Protein AF-A0A9P6Y5C5-F1 (afdb_monomer)

Sequence (267 aa):
MLHLTNQPTMKERVHRLQAKFLFRSINAPEDTLLSQLLAYLRTSASLSQWYKVSKTPLWQRYCASHEIDGLDSRTFNTIYHEYLKYNLNARRNATNSLLLSACRHKLGIDPILWLPMTPSERSRLIRWHLGCLPGGVPIPCIYHPTVKFTRSHAIWCLYMHRRLQMPTTEPDPLSFLLNKLPTQRKKRGPSANIDPSPFAAWTVRWPSICQILFELNYLHHGKIPPEPPPLLGSSLSSGCATINLVFDDTSSFFSSLLRLFPYQKGF

Foldseek 3Di:
DCLQFLADDPLLVVLVVLLVVLLCLLPPDCPDPSNVCVVVQCDPVNVHPNVVSCPDPLNVQVVVVDDSVDDDPVSSVVSSLVVSLVVLVVVCVVPVDPQNVLHASHHGHQPLVVAFADPVLSVLVVCVSRLHQPPNDFQQFPVGNPDTDHQQCLCVVVVVCVLQVHDPPDSHSLSVVSNVPDPDDPDPDPDDDDDPDPLVSCLRRVLSSLVSSQVRNVSVVPDDDDDPDPCSRCRSVCVVPDPDDDDDDPPCVPVVVVVPDPPDDDD

Organism: Rhizopus oryzae (NCBI:txid64495)

Solvent-accessible surface area (backbone atoms only — not comparable to full-atom values): 16557 Å² total; per-residue (Å²): 113,74,62,49,33,39,61,81,49,70,69,59,50,48,49,51,52,48,43,52,50,51,54,51,51,72,72,38,60,72,90,36,73,63,39,66,43,41,73,56,34,66,34,80,88,54,75,28,71,60,36,60,52,55,68,35,73,69,42,44,55,47,60,74,74,42,67,85,89,70,82,49,72,68,60,51,52,50,54,51,52,50,52,52,50,52,51,50,50,52,52,45,70,73,59,75,42,69,50,57,68,55,26,69,96,58,79,39,64,43,45,76,79,73,55,67,66,55,72,68,57,46,52,50,50,52,31,54,51,56,70,43,60,72,87,82,59,75,48,54,26,83,94,41,70,92,41,62,50,41,74,67,47,49,42,61,77,66,41,42,37,72,69,67,74,41,70,83,84,50,90,51,58,65,60,56,49,61,68,64,53,67,81,66,77,82,72,93,67,98,72,91,75,88,62,90,46,75,61,59,63,42,56,68,48,42,31,49,50,48,48,52,50,51,51,53,52,34,48,68,67,77,62,79,82,70,82,79,64,92,69,63,50,50,43,63,65,48,61,77,78,61,85,84,80,85,84,80,76,93,77,63,77,64,75,67,62,68,74,77,58,85,81,85,80,86,132

Mean predicted aligned error: 14.45 Å

Secondary structure (DSSP, 8-state):
-HHHH-PPPHHHHHHHHHHHHHHHHHTS-TTSHHHHHHHHHTSGGG--HHHHHHTSHHHHHHHHHS-TTS--HHHHHHHHHHHHHHHHHHHHHHH--HHHHHS-SSSS--GGGTSS--HHHHHHHHHHHTT--TTSS-PBPSS-TTSB--HHHHHHHTTHHHHHT--TTSS-HHHHHHHTS-SS-------------HHHHHHHHHHHHHHHHHHHHHHHTTSPPP-PPTTTTTHHHHTTT--------TTSTTTTTTTS-------

pLDDT: mean 71.47, std 19.08, range [25.17, 93.19]

Radius of gyration: 25.04 Å; Cα contacts (8 Å, |Δi|>4): 195; chains: 1; bounding box: 71×42×64 Å

Structure (mmCIF, N/CA/C/O backbone):
data_AF-A0A9P6Y5C5-F1
#
_entry.id   AF-A0A9P6Y5C5-F1
#
loop_
_atom_site.group_PDB
_atom_site.id
_atom_site.type_symbol
_atom_site.label_atom_id
_atom_site.label_alt_id
_atom_site.label_comp_id
_atom_site.label_asym_id
_atom_site.label_entity_id
_atom_site.label_seq_id
_atom_site.pdbx_PDB_ins_code
_atom_site.Cartn_x
_atom_site.Cartn_y
_atom_site.Cartn_z
_atom_site.occupancy
_atom_site.B_iso_or_equiv
_atom_site.auth_seq_id
_atom_site.auth_comp_id
_atom_site.auth_asym_id
_atom_site.auth_atom_id
_atom_site.pdbx_PDB_model_num
ATOM 1 N N . MET A 1 1 ? 9.883 -5.147 2.479 1.00 53.16 1 MET A N 1
ATOM 2 C CA . MET A 1 1 ? 8.638 -5.906 2.190 1.00 53.16 1 MET A CA 1
ATOM 3 C C . MET A 1 1 ? 7.389 -5.299 2.838 1.00 53.16 1 MET A C 1
ATOM 5 O O . MET A 1 1 ? 6.325 -5.406 2.248 1.00 53.16 1 MET A O 1
ATOM 9 N N . LEU A 1 2 ? 7.491 -4.623 3.993 1.00 53.41 2 LEU A N 1
ATOM 10 C CA . LEU A 1 2 ? 6.346 -3.993 4.680 1.00 53.41 2 LEU A CA 1
ATOM 11 C C . LEU A 1 2 ? 5.521 -3.038 3.789 1.00 53.41 2 LEU A C 1
ATOM 13 O O . LEU A 1 2 ? 4.304 -2.975 3.912 1.00 53.41 2 LEU A O 1
ATOM 17 N N . HIS A 1 3 ? 6.168 -2.347 2.848 1.00 66.75 3 HIS A N 1
ATOM 18 C CA . HIS A 1 3 ? 5.509 -1.418 1.921 1.00 66.75 3 HIS A CA 1
ATOM 19 C C . HIS A 1 3 ? 4.679 -2.107 0.821 1.00 66.75 3 HIS A C 1
ATOM 21 O O . HIS A 1 3 ? 3.747 -1.511 0.296 1.00 66.75 3 HIS A O 1
ATOM 27 N N . LEU A 1 4 ? 4.957 -3.382 0.514 1.00 67.12 4 LEU A N 1
ATOM 28 C CA . LEU A 1 4 ? 4.191 -4.166 -0.466 1.00 67.12 4 LEU A CA 1
ATOM 29 C C . LEU A 1 4 ? 2.879 -4.697 0.110 1.00 67.12 4 LEU A C 1
ATOM 31 O O . LEU A 1 4 ? 1.989 -5.092 -0.633 1.00 67.12 4 LEU A O 1
ATOM 35 N N . THR A 1 5 ? 2.758 -4.778 1.434 1.00 70.50 5 THR A N 1
ATOM 36 C CA . THR A 1 5 ? 1.580 -5.381 2.056 1.00 70.50 5 THR A CA 1
ATOM 37 C C . THR A 1 5 ? 0.543 -4.349 2.477 1.00 70.50 5 THR A C 1
ATOM 39 O O . THR A 1 5 ? -0.598 -4.746 2.706 1.00 70.50 5 THR A O 1
ATOM 42 N N . ASN A 1 6 ? 0.926 -3.062 2.583 1.00 74.94 6 ASN A N 1
ATOM 43 C CA . ASN A 1 6 ? 0.083 -1.914 2.958 1.00 74.94 6 ASN A CA 1
ATOM 44 C C . ASN A 1 6 ? -1.041 -2.294 3.932 1.00 74.94 6 ASN A C 1
ATOM 46 O O . ASN A 1 6 ? -2.217 -1.975 3.730 1.00 74.94 6 ASN A O 1
ATOM 50 N N . GLN A 1 7 ? -0.670 -3.050 4.968 1.00 76.12 7 GLN A N 1
ATOM 51 C CA . GLN A 1 7 ? -1.609 -3.572 5.945 1.00 76.12 7 GLN A CA 1
ATOM 52 C C . GLN A 1 7 ? -1.842 -2.539 7.045 1.00 76.12 7 GLN A C 1
ATOM 54 O O . GLN A 1 7 ? -0.933 -1.772 7.374 1.00 76.12 7 GLN A O 1
ATOM 59 N N . PRO A 1 8 ? -3.025 -2.563 7.682 1.00 82.62 8 PRO A N 1
ATOM 60 C CA . PRO A 1 8 ? -3.238 -1.825 8.913 1.00 82.62 8 PRO A CA 1
ATOM 61 C C . PRO A 1 8 ? -2.178 -2.212 9.947 1.00 82.62 8 PRO A C 1
ATOM 63 O O . PRO A 1 8 ? -1.926 -3.403 10.173 1.00 82.62 8 PRO A O 1
ATOM 66 N N . THR A 1 9 ? -1.589 -1.204 10.577 1.00 85.81 9 THR A N 1
ATOM 67 C CA . THR A 1 9 ? -0.646 -1.340 11.692 1.00 85.81 9 THR A CA 1
ATOM 68 C C . THR A 1 9 ? -1.321 -1.979 12.904 1.00 85.81 9 THR A C 1
ATOM 70 O O . THR A 1 9 ? -2.547 -1.958 13.030 1.00 85.81 9 THR A O 1
ATOM 73 N N . MET A 1 10 ? -0.534 -2.510 13.846 1.00 89.50 10 MET A N 1
ATOM 74 C CA . MET A 1 10 ? -1.089 -3.080 15.081 1.00 89.50 10 MET A CA 1
ATOM 75 C C . MET A 1 10 ? -1.945 -2.073 15.855 1.00 89.50 10 MET A C 1
ATOM 77 O O . MET A 1 10 ? -3.037 -2.423 16.290 1.00 89.50 10 MET A O 1
ATOM 81 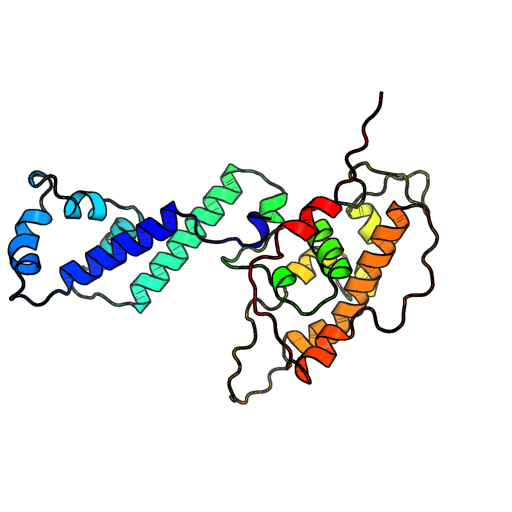N N . LYS A 1 11 ? -1.527 -0.804 15.921 1.00 90.31 11 LYS A N 1
ATOM 82 C CA . LYS A 1 11 ? -2.310 0.277 16.540 1.00 90.31 11 LYS A CA 1
ATOM 83 C C . LYS A 1 11 ? -3.685 0.449 15.880 1.00 90.31 11 LYS A C 1
ATOM 85 O O . LYS A 1 11 ? -4.699 0.527 16.562 1.00 90.31 11 LYS A O 1
ATOM 90 N N . GLU A 1 12 ? -3.744 0.435 14.550 1.00 90.50 12 GLU A N 1
ATOM 91 C CA . GLU A 1 12 ? -5.004 0.553 13.798 1.00 90.50 12 GLU A CA 1
ATOM 92 C C . GLU A 1 12 ? -5.906 -0.681 13.947 1.00 90.50 12 GLU A C 1
ATOM 94 O O . GLU A 1 12 ? -7.134 -0.560 13.942 1.00 90.50 12 GLU A O 1
ATOM 99 N N . ARG A 1 13 ? -5.318 -1.876 14.089 1.00 90.81 13 ARG A N 1
ATOM 100 C CA . ARG A 1 13 ? -6.063 -3.110 14.390 1.00 90.81 13 ARG A CA 1
ATOM 101 C C . ARG A 1 13 ? -6.646 -3.069 15.802 1.00 90.81 13 ARG A C 1
ATOM 103 O O . ARG A 1 13 ? -7.812 -3.415 15.970 1.00 90.81 13 ARG A O 1
ATOM 110 N N . VAL A 1 14 ? -5.877 -2.588 16.781 1.00 93.19 14 VAL A N 1
ATOM 111 C CA . VAL A 1 14 ? -6.338 -2.379 18.162 1.00 93.19 14 VAL A CA 1
ATOM 112 C C . VAL A 1 14 ? -7.499 -1.389 18.196 1.00 93.19 14 VAL A C 1
ATOM 114 O O . VAL A 1 14 ? -8.531 -1.720 18.769 1.00 93.19 14 VAL A O 1
ATOM 117 N N . HIS A 1 15 ? -7.405 -0.252 17.496 1.00 93.00 15 HIS A N 1
ATOM 118 C CA . HIS A 1 15 ? -8.521 0.697 17.398 1.00 93.00 15 HIS A CA 1
ATOM 119 C C . HIS A 1 15 ? -9.793 0.048 16.830 1.00 93.00 15 HIS A C 1
ATOM 121 O O . HIS A 1 15 ? -10.889 0.312 17.315 1.00 93.00 15 HIS A O 1
ATOM 127 N N . ARG A 1 16 ? -9.670 -0.842 15.832 1.00 92.00 16 ARG A N 1
ATOM 128 C CA . ARG A 1 16 ? -10.823 -1.581 15.288 1.00 92.00 16 ARG A CA 1
ATOM 129 C C . ARG A 1 16 ? -11.460 -2.500 16.331 1.00 92.00 16 ARG A C 1
ATOM 131 O O . ARG A 1 16 ? -12.682 -2.583 16.396 1.00 92.00 16 ARG A O 1
ATOM 138 N N . LEU A 1 17 ? -10.650 -3.219 17.108 1.00 92.62 17 LEU A N 1
ATOM 139 C CA . LEU A 1 17 ? -11.140 -4.112 18.165 1.00 92.62 17 LEU A CA 1
ATOM 140 C C . LEU A 1 17 ? -11.813 -3.325 19.290 1.00 92.62 17 LEU A C 1
ATOM 142 O O . LEU A 1 17 ? -12.911 -3.671 19.709 1.00 92.62 17 LEU A O 1
ATOM 146 N N . GLN A 1 18 ? -11.188 -2.229 19.705 1.00 92.44 18 GLN A N 1
ATOM 147 C CA . GLN A 1 18 ? -11.715 -1.271 20.668 1.00 92.44 18 GLN A CA 1
ATOM 148 C C . GLN A 1 18 ? -13.071 -0.703 20.236 1.00 92.44 18 GLN A C 1
ATOM 150 O O . GLN A 1 18 ? -14.033 -0.771 20.993 1.00 92.44 18 GLN A O 1
ATOM 155 N N . ALA A 1 19 ? -13.189 -0.236 18.992 1.00 90.00 19 ALA A N 1
ATOM 156 C CA . ALA A 1 19 ? -14.457 0.251 18.461 1.00 90.00 19 ALA A CA 1
ATOM 157 C C . ALA A 1 19 ? -15.528 -0.851 18.392 1.00 90.00 19 ALA A C 1
ATOM 159 O O . ALA A 1 19 ? -16.676 -0.608 18.740 1.00 90.00 19 ALA A O 1
ATOM 160 N N . LYS A 1 20 ? -15.165 -2.086 18.011 1.00 89.12 20 LYS A N 1
ATOM 161 C CA . LYS A 1 20 ? -16.093 -3.232 18.044 1.00 89.12 20 LYS A CA 1
ATOM 162 C C . LYS A 1 20 ? -16.575 -3.559 19.457 1.00 89.12 20 LYS A C 1
ATOM 164 O O . LYS A 1 20 ? -17.727 -3.945 19.619 1.00 89.12 20 LYS A O 1
ATOM 169 N N . PHE A 1 21 ? -15.699 -3.451 20.452 1.00 90.06 21 PHE A N 1
ATOM 170 C CA . PHE A 1 21 ? -16.066 -3.625 21.854 1.00 90.06 21 PHE A CA 1
ATOM 171 C C . PHE A 1 21 ? -17.085 -2.561 22.282 1.00 90.06 21 PHE A C 1
ATOM 173 O O . PHE A 1 21 ? -18.134 -2.916 22.812 1.00 90.06 21 PHE A O 1
ATOM 180 N N . LEU A 1 22 ? -16.836 -1.287 21.960 1.00 88.50 22 LEU A N 1
ATOM 181 C CA . LEU A 1 22 ? -17.779 -0.196 22.235 1.00 88.50 22 LEU A CA 1
ATOM 182 C C . LEU A 1 22 ? -19.126 -0.422 21.534 1.00 88.50 22 LEU A C 1
ATOM 184 O O . LEU A 1 22 ? -20.169 -0.339 22.175 1.00 88.50 22 LEU A O 1
ATOM 188 N N . PHE A 1 23 ? -19.103 -0.816 20.260 1.00 86.62 23 PHE A N 1
ATOM 189 C CA . PHE A 1 23 ? -20.296 -1.142 19.472 1.00 86.62 23 PHE A CA 1
ATOM 190 C C . PHE A 1 23 ? -21.151 -2.226 20.146 1.00 86.62 23 PHE A C 1
ATOM 192 O O . PHE A 1 23 ? -22.356 -2.074 20.305 1.00 86.62 23 PHE A O 1
ATOM 199 N N . ARG A 1 24 ? -20.512 -3.311 20.601 1.00 86.56 24 ARG A N 1
ATOM 200 C CA . ARG A 1 24 ? -21.189 -4.401 21.320 1.00 86.56 24 ARG A CA 1
ATOM 201 C C . ARG A 1 24 ? -21.721 -3.968 22.677 1.00 86.56 24 ARG A C 1
ATOM 203 O O . ARG A 1 24 ? -22.758 -4.466 23.082 1.00 86.56 24 ARG A O 1
ATOM 210 N N . SER A 1 25 ? -21.010 -3.081 23.371 1.00 86.12 25 SER A N 1
ATOM 211 C CA . SER A 1 25 ? -21.456 -2.592 24.674 1.00 86.12 25 SER A CA 1
ATOM 212 C C . SER A 1 25 ? -22.707 -1.726 24.561 1.00 86.12 25 SER A C 1
ATOM 214 O O . SER A 1 25 ? -23.596 -1.872 25.377 1.00 86.12 25 SER A O 1
ATOM 216 N N . ILE A 1 26 ? -22.801 -0.875 23.535 1.00 85.06 26 ILE A N 1
ATOM 217 C CA . ILE A 1 26 ? -23.938 0.035 23.336 1.00 85.06 26 ILE A CA 1
ATOM 218 C C . ILE A 1 26 ? -25.185 -0.731 22.898 1.00 85.06 26 ILE A C 1
ATOM 220 O O . ILE A 1 26 ? -26.267 -0.440 23.382 1.00 85.06 26 ILE A O 1
ATOM 224 N N . ASN A 1 27 ? -25.012 -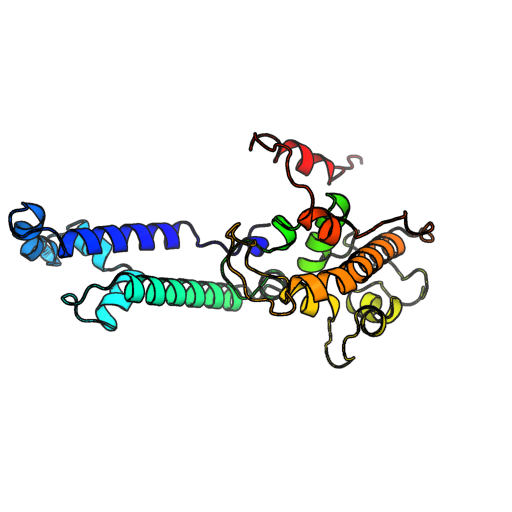1.742 22.045 1.00 83.12 27 ASN A N 1
ATOM 225 C CA . ASN A 1 27 ? -26.109 -2.570 21.542 1.00 83.12 27 ASN A CA 1
ATOM 226 C C . ASN A 1 27 ? -26.380 -3.802 22.426 1.00 83.12 27 ASN A C 1
ATOM 228 O O . ASN A 1 27 ? -26.970 -4.777 21.958 1.00 83.12 27 ASN A O 1
ATOM 232 N N . ALA A 1 28 ? -25.874 -3.817 23.662 1.00 85.00 28 ALA A N 1
ATOM 233 C CA . ALA A 1 28 ? -26.178 -4.884 24.605 1.00 85.00 28 ALA A CA 1
ATOM 234 C C . ALA A 1 28 ? -27.642 -4.754 25.073 1.00 85.00 28 ALA A C 1
ATOM 236 O O . ALA A 1 28 ? -28.107 -3.629 25.253 1.00 85.00 28 ALA A O 1
ATOM 237 N N . PRO A 1 29 ? -28.367 -5.869 25.275 1.00 85.19 29 PRO A N 1
ATOM 238 C CA . PRO A 1 29 ? -29.737 -5.813 25.774 1.00 85.19 29 PRO A CA 1
ATOM 239 C C . PRO A 1 29 ? -29.785 -5.170 27.162 1.00 85.19 29 PRO A C 1
ATOM 241 O O . PRO A 1 29 ? -28.852 -5.336 27.951 1.00 85.19 29 PRO A O 1
ATOM 244 N N . GLU A 1 30 ? -30.874 -4.454 27.448 1.00 83.94 30 GLU A N 1
ATOM 245 C CA . GLU A 1 30 ? -31.020 -3.605 28.640 1.00 83.94 30 GLU A CA 1
ATOM 246 C C . GLU A 1 30 ? -30.869 -4.369 29.963 1.00 83.94 30 GLU A C 1
ATOM 248 O O . GLU A 1 30 ? -30.340 -3.814 30.928 1.00 83.94 30 GLU A O 1
ATOM 253 N N . ASP A 1 31 ? -31.205 -5.660 29.972 1.00 86.25 31 ASP A N 1
ATOM 254 C CA . ASP A 1 31 ? -31.117 -6.548 31.137 1.00 86.25 31 ASP A CA 1
ATOM 255 C C . ASP A 1 31 ? -29.678 -6.909 31.537 1.00 86.25 31 ASP A C 1
ATOM 257 O O . ASP A 1 31 ? -29.444 -7.543 32.569 1.00 86.25 31 ASP A O 1
ATOM 261 N N . THR A 1 32 ? -28.679 -6.548 30.726 1.00 88.12 32 THR A N 1
ATOM 262 C CA . THR A 1 32 ? -27.288 -6.863 31.053 1.00 88.12 32 THR A CA 1
ATOM 263 C C . THR A 1 32 ? -26.735 -5.919 32.117 1.00 88.12 32 THR A C 1
ATOM 265 O O . THR A 1 32 ? -26.953 -4.711 32.113 1.00 88.12 32 THR A O 1
ATOM 268 N N . LEU A 1 33 ? -25.894 -6.447 33.008 1.00 87.31 33 LEU A N 1
ATOM 269 C CA . LEU A 1 33 ? -25.157 -5.612 33.964 1.00 87.31 33 LEU A CA 1
ATOM 270 C C . LEU A 1 33 ? -24.347 -4.514 33.246 1.00 87.31 33 LEU A C 1
ATOM 272 O O . LEU A 1 33 ? -24.193 -3.406 33.754 1.00 87.31 33 LEU A O 1
ATOM 276 N N . LEU A 1 34 ? -23.853 -4.804 32.038 1.00 84.88 34 LEU A N 1
ATOM 277 C CA . LEU A 1 34 ? -23.127 -3.835 31.229 1.00 84.88 34 LEU A CA 1
ATOM 278 C C . LEU A 1 34 ? -24.018 -2.657 30.816 1.00 84.88 34 LEU A C 1
ATOM 280 O O . LEU A 1 34 ? -23.607 -1.526 31.048 1.00 84.88 34 LEU A O 1
ATOM 284 N N . SER A 1 35 ? -25.209 -2.892 30.251 1.00 85.44 35 SER A N 1
ATOM 285 C CA . SER A 1 35 ? -26.143 -1.826 29.841 1.00 85.44 35 SER A CA 1
ATOM 286 C C . SER A 1 35 ? -26.585 -0.961 31.017 1.00 85.44 35 SER A C 1
ATOM 288 O O . SER A 1 35 ? -26.576 0.263 30.897 1.00 85.44 35 SER A O 1
ATOM 290 N N . GLN A 1 36 ? -26.861 -1.565 32.175 1.00 86.50 36 GLN A N 1
ATOM 291 C CA . GLN A 1 36 ? -27.219 -0.828 33.393 1.00 86.50 36 GLN A CA 1
ATOM 292 C C . GLN A 1 36 ? -26.076 0.073 33.884 1.00 86.50 36 GLN A C 1
ATOM 294 O O . GLN A 1 36 ? -26.295 1.212 34.297 1.00 86.50 36 GLN A O 1
ATOM 299 N N . LEU A 1 37 ? -24.828 -0.401 33.796 1.00 86.56 37 LEU A N 1
ATOM 300 C CA . LEU A 1 37 ? -23.654 0.365 34.220 1.00 86.56 37 LEU A CA 1
ATOM 301 C C . LEU A 1 37 ? -23.123 1.333 33.154 1.00 86.56 37 LEU A C 1
ATOM 303 O O . LEU A 1 37 ? -22.300 2.192 33.480 1.00 86.56 37 LEU A O 1
ATOM 307 N N . LEU A 1 38 ? -23.565 1.251 31.894 1.00 85.31 38 LEU A N 1
ATOM 308 C CA . LEU A 1 38 ? -23.037 2.082 30.803 1.00 85.31 38 LEU A CA 1
ATOM 309 C C . LEU A 1 38 ? -23.155 3.579 31.084 1.00 85.31 38 LEU A C 1
ATOM 311 O O . LEU A 1 38 ? -22.229 4.318 30.750 1.00 85.31 38 LEU A O 1
ATOM 315 N N . ALA A 1 39 ? -24.253 4.026 31.699 1.00 82.31 39 ALA A N 1
ATOM 316 C CA . ALA A 1 39 ? -24.447 5.432 32.054 1.00 82.31 39 ALA A CA 1
ATOM 317 C C . ALA A 1 39 ? -23.321 5.945 32.969 1.00 82.31 39 ALA A C 1
ATOM 319 O O . ALA A 1 39 ? -22.777 7.025 32.747 1.00 82.31 39 ALA A O 1
ATOM 320 N N . TYR A 1 40 ? -22.890 5.124 33.929 1.00 83.38 40 TYR A N 1
ATOM 321 C CA . TYR A 1 40 ? -21.779 5.438 34.827 1.00 83.38 40 TYR A CA 1
ATOM 322 C C . TYR A 1 40 ? -20.421 5.316 34.129 1.00 83.38 40 TYR A C 1
ATOM 324 O O . TYR A 1 40 ? -19.558 6.182 34.283 1.00 83.38 40 TYR A O 1
ATOM 332 N N . LEU A 1 41 ? -20.231 4.273 33.316 1.00 84.69 41 LEU A N 1
ATOM 333 C CA . LEU A 1 41 ? -18.974 4.002 32.610 1.00 84.69 41 LEU A CA 1
ATOM 334 C C . LEU A 1 41 ? -18.652 5.041 31.523 1.00 84.69 41 LEU A C 1
ATOM 336 O O . LEU A 1 41 ? -17.480 5.240 31.199 1.00 84.69 41 LEU A O 1
ATOM 340 N N . ARG A 1 42 ? -19.668 5.710 30.966 1.00 82.75 42 ARG A N 1
ATOM 341 C CA . ARG A 1 42 ? -19.524 6.797 29.980 1.00 82.75 42 ARG A CA 1
ATOM 342 C C . ARG A 1 42 ? -18.945 8.079 30.576 1.00 82.75 42 ARG A C 1
ATOM 344 O O . ARG A 1 42 ? -18.412 8.903 29.833 1.00 82.75 42 ARG A O 1
ATOM 351 N N . THR A 1 43 ? -19.017 8.244 31.891 1.00 81.88 43 THR A N 1
ATOM 352 C CA . THR A 1 43 ? -18.600 9.471 32.570 1.00 81.88 43 THR A CA 1
ATOM 353 C C . THR A 1 43 ? -17.088 9.500 32.771 1.00 81.88 43 THR A C 1
ATOM 355 O O . THR A 1 43 ? -16.477 8.498 33.151 1.00 81.88 43 THR A O 1
ATOM 358 N N . SER A 1 44 ? -16.475 10.670 32.574 1.00 74.94 44 SER A N 1
ATOM 359 C CA . SER A 1 44 ? -15.031 10.884 32.763 1.00 74.94 44 SER A CA 1
ATOM 360 C C . SER A 1 44 ? -14.549 10.553 34.178 1.00 74.94 44 SER A C 1
ATOM 362 O O . SER A 1 44 ? -13.445 10.038 34.345 1.00 74.94 44 SER A O 1
ATOM 364 N N . ALA A 1 45 ? -15.404 10.785 35.177 1.00 75.88 45 ALA A N 1
ATOM 365 C CA . ALA A 1 45 ? -15.150 10.508 36.587 1.00 75.88 45 ALA A CA 1
ATOM 366 C C . ALA A 1 45 ? -14.974 9.013 36.901 1.00 75.88 45 ALA A C 1
ATOM 368 O O . ALA A 1 45 ? -14.333 8.668 37.886 1.00 75.88 45 ALA A O 1
ATOM 369 N N . SER A 1 46 ? -15.498 8.117 36.057 1.00 75.19 46 SER A N 1
ATOM 370 C CA . SER A 1 46 ? -15.423 6.671 36.297 1.00 75.19 46 SER A CA 1
ATOM 371 C C . SER A 1 46 ? -14.016 6.092 36.123 1.00 75.19 46 SER A C 1
ATOM 373 O O . SER A 1 46 ? -13.783 4.948 36.507 1.00 75.19 46 SER A O 1
ATOM 375 N N . LEU A 1 47 ? -13.095 6.832 35.479 1.00 77.25 47 LEU A N 1
ATOM 376 C CA . LEU A 1 47 ? -11.762 6.362 35.063 1.00 77.25 47 LEU A CA 1
ATOM 377 C C . LEU A 1 47 ? -11.782 5.006 34.330 1.00 77.25 47 LEU A C 1
ATOM 379 O O . LEU A 1 47 ? -10.753 4.326 34.212 1.00 77.25 47 LEU A O 1
ATOM 383 N N . SER A 1 48 ? -12.952 4.621 33.815 1.00 84.75 48 SER A N 1
ATOM 384 C CA . SER A 1 48 ? -13.211 3.278 33.336 1.00 84.75 48 SER A CA 1
ATOM 385 C C . SER A 1 48 ? -12.425 2.996 32.064 1.00 84.75 48 SER A C 1
ATOM 387 O O . SER A 1 48 ? -12.107 3.888 31.265 1.00 84.75 48 SER A O 1
ATOM 389 N N . GLN A 1 49 ? -12.139 1.716 31.831 1.00 84.94 49 GLN A N 1
ATOM 390 C CA . GLN A 1 49 ? -11.526 1.305 30.573 1.00 84.94 49 GLN A CA 1
ATOM 391 C C . GLN A 1 49 ? -12.437 1.633 29.382 1.00 84.94 49 GLN A C 1
ATOM 393 O O . GLN A 1 49 ? -11.938 1.968 28.310 1.00 84.94 49 GLN A O 1
ATOM 398 N N . TRP A 1 50 ? -13.758 1.619 29.579 1.00 87.75 50 TRP A N 1
ATOM 399 C CA . TRP A 1 50 ? -14.727 2.024 28.565 1.00 87.75 50 TRP A CA 1
ATOM 400 C C . TRP A 1 50 ? -14.522 3.485 28.148 1.00 87.75 50 TRP A C 1
ATOM 402 O O . TRP A 1 50 ? -14.346 3.768 26.962 1.00 87.75 50 TRP A O 1
ATOM 412 N N . TYR A 1 51 ? -14.440 4.402 29.119 1.00 86.12 51 TYR A N 1
ATOM 413 C CA . TYR A 1 51 ? -14.203 5.823 28.861 1.00 86.12 51 TYR A CA 1
ATOM 414 C C . TYR A 1 51 ? -12.851 6.070 28.181 1.00 86.12 51 TYR A C 1
ATOM 416 O O . TYR A 1 51 ? -12.755 6.851 27.238 1.00 86.12 51 TYR A O 1
ATOM 424 N N . LYS A 1 52 ? -11.794 5.363 28.596 1.00 87.88 52 LYS A N 1
ATOM 425 C CA . LYS A 1 52 ? -10.478 5.457 27.938 1.00 87.88 52 LYS A CA 1
ATOM 426 C C . LYS A 1 52 ? -10.545 5.019 26.474 1.00 87.88 52 LYS A C 1
ATOM 428 O O . LYS A 1 52 ? -9.963 5.662 25.602 1.00 87.88 52 LYS A O 1
ATOM 433 N N . VAL A 1 53 ? -11.270 3.938 26.192 1.00 89.00 53 VAL A N 1
ATOM 434 C CA . VAL A 1 53 ? -11.406 3.377 24.843 1.00 89.00 53 VAL A CA 1
ATOM 435 C C . VAL A 1 53 ? -12.307 4.241 23.946 1.00 89.00 53 VAL A C 1
ATOM 437 O O . VAL A 1 53 ? -12.051 4.343 22.743 1.00 89.00 53 VAL A O 1
ATOM 440 N N . SER A 1 54 ? -13.296 4.944 24.507 1.00 86.62 54 SER A N 1
ATOM 441 C CA . SER A 1 54 ? -14.150 5.878 23.753 1.00 86.62 54 SER A CA 1
ATOM 442 C C . SER A 1 54 ? -13.406 7.128 23.262 1.00 86.62 54 SER A C 1
ATOM 444 O O . SER A 1 54 ? -13.830 7.769 22.302 1.00 86.62 54 SER A O 1
ATOM 446 N N . LYS A 1 55 ? -12.240 7.448 23.837 1.00 88.50 55 LYS A N 1
ATOM 447 C CA . LYS A 1 55 ? -11.359 8.530 23.357 1.00 88.50 55 LYS A CA 1
ATOM 448 C C . LYS A 1 55 ? -10.467 8.138 22.179 1.00 88.50 55 LYS A C 1
ATOM 450 O O . LYS A 1 55 ? -9.646 8.937 21.736 1.00 88.50 55 LYS A O 1
ATOM 455 N N . THR A 1 56 ? -10.599 6.924 21.652 1.00 91.50 56 THR A N 1
ATOM 456 C CA . THR A 1 56 ? -9.822 6.510 20.480 1.00 91.50 56 THR A CA 1
ATOM 457 C C . THR A 1 56 ? -10.215 7.325 19.240 1.00 91.50 56 THR A C 1
ATOM 459 O O . THR A 1 56 ? -11.398 7.598 19.024 1.00 91.50 56 THR A O 1
ATOM 462 N N . PRO A 1 57 ? -9.255 7.684 18.366 1.00 89.50 57 PRO A N 1
ATOM 463 C CA . PRO A 1 57 ? -9.517 8.584 17.239 1.00 89.50 57 PRO A CA 1
ATOM 464 C C . PRO A 1 57 ? -10.500 7.994 16.219 1.00 89.50 57 PRO A C 1
ATOM 466 O O . PRO A 1 57 ? -11.217 8.731 15.551 1.00 89.50 57 PRO A O 1
ATOM 469 N N . LEU A 1 58 ? -10.548 6.662 16.093 1.00 90.25 58 LEU A N 1
ATOM 470 C CA . LEU A 1 58 ? -11.520 5.980 15.238 1.00 90.25 58 LEU A CA 1
ATOM 471 C C . LEU A 1 58 ? -12.947 6.142 15.778 1.00 90.25 58 LEU A C 1
ATOM 473 O O . LEU A 1 58 ? -13.857 6.432 15.009 1.00 90.25 58 LEU A O 1
ATOM 477 N N . TRP A 1 59 ? -13.130 5.959 17.088 1.00 88.69 59 TRP A N 1
ATOM 478 C CA . TRP A 1 59 ? -14.439 6.064 17.726 1.00 88.69 59 TRP A CA 1
ATOM 479 C C . TRP A 1 59 ? -14.946 7.506 17.744 1.00 88.69 59 TRP A C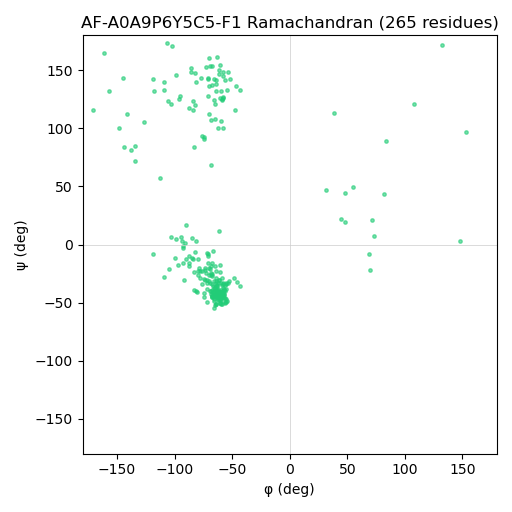 1
ATOM 481 O O . TRP A 1 59 ? -16.097 7.757 17.416 1.00 88.69 59 TRP A O 1
ATOM 491 N N . GLN A 1 60 ? -14.063 8.471 18.008 1.00 88.62 60 GLN A N 1
ATOM 492 C CA . GLN A 1 60 ? -14.408 9.891 17.936 1.00 88.62 60 GLN A CA 1
ATOM 493 C C . GLN A 1 60 ? -14.875 10.315 16.539 1.00 88.62 60 GLN A C 1
ATOM 495 O O . GLN A 1 60 ? -15.852 11.045 16.429 1.00 88.62 60 GLN A O 1
ATOM 500 N N . ARG A 1 61 ? -14.235 9.827 15.465 1.00 86.81 61 ARG A N 1
ATOM 501 C CA . ARG A 1 61 ? -14.697 10.080 14.085 1.00 86.81 61 ARG A CA 1
ATOM 502 C C . ARG A 1 61 ? -16.077 9.489 13.811 1.00 86.81 61 ARG A C 1
ATOM 504 O O . ARG A 1 61 ? -16.862 10.082 13.079 1.00 86.81 61 ARG A O 1
ATOM 511 N N . TYR A 1 62 ? -16.363 8.329 14.393 1.00 83.38 62 TYR A N 1
ATOM 512 C CA . TYR A 1 62 ? -17.677 7.712 14.292 1.00 83.38 62 TYR A CA 1
ATOM 513 C C . TYR A 1 62 ? -18.740 8.561 15.008 1.00 83.38 62 TYR A C 1
ATOM 515 O O . TYR A 1 62 ? -19.677 9.016 14.363 1.00 83.38 62 TYR A O 1
ATOM 523 N N . CYS A 1 63 ? -18.537 8.883 16.289 1.00 80.69 63 CYS A N 1
ATOM 524 C CA . CYS A 1 63 ? -19.459 9.722 17.067 1.00 80.69 63 CYS A CA 1
ATOM 525 C C . CYS A 1 63 ? -19.633 11.142 16.506 1.00 80.69 63 CYS A C 1
ATOM 527 O O . CYS A 1 63 ? -20.687 11.734 16.676 1.00 80.69 63 CYS A O 1
ATOM 529 N N . ALA A 1 64 ? -18.611 11.708 15.860 1.00 79.50 64 ALA A N 1
ATOM 530 C CA . ALA A 1 64 ? -18.701 13.037 15.253 1.00 79.50 64 ALA A CA 1
ATOM 531 C C . ALA A 1 64 ? -19.537 13.061 13.964 1.00 79.50 64 ALA A C 1
ATOM 533 O O . ALA A 1 64 ? -19.948 14.132 13.533 1.00 79.50 64 ALA A O 1
ATOM 534 N N . SER A 1 65 ? -19.738 11.908 13.321 1.00 71.44 65 SER A N 1
ATOM 535 C CA . SER A 1 65 ? -20.451 11.817 12.043 1.00 71.44 65 SER A CA 1
ATOM 536 C C . SER A 1 65 ? -21.863 11.249 12.173 1.00 71.44 65 SER A C 1
ATOM 538 O O . SER A 1 65 ? -22.659 11.463 11.267 1.00 71.44 65 SER A O 1
ATOM 540 N N . HIS A 1 66 ? -22.166 10.514 13.248 1.00 69.81 66 HIS A N 1
ATOM 541 C CA . HIS A 1 66 ? -23.425 9.787 13.409 1.00 69.81 66 HIS A CA 1
ATOM 542 C C . HIS A 1 66 ? -23.895 9.792 14.866 1.00 69.81 66 HIS A C 1
ATOM 544 O O . HIS A 1 66 ? -23.088 9.654 15.790 1.00 69.81 66 HIS A O 1
ATOM 550 N N . GLU A 1 67 ? -25.213 9.877 15.053 1.00 66.50 67 GLU A N 1
ATOM 551 C CA . GLU A 1 67 ? -25.849 9.617 16.343 1.00 66.50 67 GLU A CA 1
ATOM 552 C C . GLU A 1 67 ? -25.652 8.151 16.750 1.00 66.50 67 GLU A C 1
ATOM 554 O O . GLU A 1 67 ? -25.663 7.231 15.926 1.00 66.50 67 GLU A O 1
ATOM 559 N N . ILE A 1 68 ? -25.429 7.939 18.047 1.00 65.31 68 ILE A N 1
ATOM 560 C CA . ILE A 1 68 ? -25.085 6.632 18.623 1.00 65.31 68 ILE A CA 1
ATOM 561 C C . ILE A 1 68 ? -26.263 5.645 18.522 1.00 65.31 68 ILE A C 1
ATOM 563 O O . ILE A 1 68 ? -26.056 4.442 18.599 1.00 65.31 68 ILE A O 1
ATOM 567 N N . ASP A 1 69 ? -27.479 6.115 18.268 1.00 58.94 69 ASP A N 1
ATOM 568 C CA . ASP A 1 69 ? -28.672 5.267 18.327 1.00 58.94 69 ASP A CA 1
ATOM 569 C C . ASP A 1 69 ? -28.970 4.542 16.993 1.00 58.94 69 ASP A C 1
ATOM 571 O O . ASP A 1 69 ? -29.754 3.597 16.953 1.00 58.94 69 ASP A O 1
ATOM 575 N N . GLY A 1 70 ? -28.270 4.898 15.902 1.00 61.56 70 GLY A N 1
ATOM 576 C CA . GLY A 1 70 ? -28.405 4.303 14.560 1.00 61.56 70 GLY A CA 1
ATOM 577 C C . GLY A 1 70 ? -27.172 3.513 14.104 1.00 61.56 70 GLY A C 1
ATOM 578 O O . GLY A 1 70 ? -26.551 3.835 13.088 1.00 61.56 70 GLY A O 1
ATOM 579 N N . LEU A 1 71 ? -26.755 2.506 14.875 1.00 65.56 71 LEU A N 1
ATOM 580 C CA . LEU A 1 71 ? -25.492 1.785 14.664 1.00 65.56 71 LEU A CA 1
ATOM 581 C C . LEU A 1 71 ? -25.537 0.807 13.458 1.00 65.56 71 LEU A C 1
ATOM 583 O O . LEU A 1 71 ? -25.854 -0.372 13.611 1.00 65.56 71 LEU A O 1
ATOM 587 N N . ASP A 1 72 ? -25.137 1.254 12.258 1.00 78.00 72 ASP A N 1
ATOM 588 C CA . ASP A 1 72 ? -24.968 0.382 11.076 1.00 78.00 72 ASP A CA 1
ATOM 589 C C . ASP A 1 72 ? -23.509 -0.096 10.891 1.00 78.00 72 ASP A C 1
ATOM 591 O O . ASP A 1 72 ? -22.545 0.676 10.807 1.00 78.00 72 ASP A O 1
ATOM 595 N N . SER A 1 73 ? -23.337 -1.417 10.757 1.00 79.88 73 SER A N 1
ATOM 596 C CA . SER A 1 73 ? -22.051 -2.060 10.464 1.00 79.88 73 SER A CA 1
ATOM 597 C C . SER A 1 73 ? -21.445 -1.589 9.136 1.00 79.88 73 SER A C 1
ATOM 599 O O . SER A 1 73 ? -20.217 -1.503 9.004 1.00 79.88 73 SER A O 1
ATOM 601 N N . ARG A 1 74 ? -22.276 -1.275 8.133 1.00 83.56 74 ARG A N 1
ATOM 602 C CA . ARG A 1 74 ? -21.807 -0.789 6.826 1.00 83.56 74 ARG A CA 1
ATOM 603 C C . ARG A 1 74 ? -21.180 0.598 6.951 1.00 83.56 74 ARG A C 1
ATOM 605 O O . ARG A 1 74 ? -20.072 0.816 6.449 1.00 83.56 74 ARG A O 1
ATOM 612 N N . THR A 1 75 ? -21.833 1.489 7.685 1.00 84.12 75 THR A N 1
ATOM 613 C CA . THR A 1 75 ? -21.342 2.837 7.991 1.00 84.12 75 THR A CA 1
ATOM 614 C C . THR A 1 75 ? -20.029 2.787 8.764 1.00 84.12 75 THR A C 1
ATOM 616 O O . THR A 1 75 ? -19.041 3.396 8.346 1.00 84.12 75 THR A O 1
ATOM 619 N N . PHE A 1 76 ? -19.947 1.958 9.813 1.00 85.38 76 PHE A N 1
ATOM 620 C CA . PHE A 1 76 ? -18.702 1.776 10.565 1.00 85.38 76 PHE A CA 1
ATOM 621 C C . PHE A 1 76 ? -17.544 1.294 9.680 1.00 85.38 76 PHE A C 1
ATOM 623 O O . PHE A 1 76 ? -16.429 1.810 9.773 1.00 85.38 76 PHE A O 1
ATOM 630 N N . ASN A 1 77 ? -17.782 0.311 8.804 1.00 87.56 77 ASN A N 1
ATOM 631 C CA . ASN A 1 77 ? -16.737 -0.178 7.903 1.00 87.56 77 ASN A CA 1
ATOM 632 C C . ASN A 1 77 ? -16.278 0.910 6.919 1.00 87.56 77 ASN A C 1
ATOM 634 O O . ASN A 1 77 ? -15.084 0.983 6.625 1.00 87.56 77 ASN A O 1
ATOM 638 N N . THR A 1 78 ? -17.184 1.773 6.457 1.00 88.25 78 THR A N 1
ATOM 639 C CA . THR A 1 78 ? -16.856 2.905 5.574 1.00 88.25 78 THR A CA 1
ATOM 640 C C . THR A 1 78 ? -15.938 3.901 6.284 1.00 88.25 78 THR A C 1
ATOM 642 O O . THR A 1 78 ? -14.829 4.155 5.808 1.00 88.25 78 THR A O 1
ATOM 645 N N . ILE A 1 79 ? -16.315 4.335 7.490 1.00 88.56 79 ILE A N 1
ATOM 646 C CA . ILE A 1 79 ? -15.515 5.241 8.333 1.00 88.56 79 ILE A CA 1
ATOM 647 C C . ILE A 1 79 ? -14.161 4.615 8.687 1.00 88.56 79 ILE A C 1
ATOM 649 O O . ILE A 1 79 ? -13.121 5.273 8.640 1.00 88.56 79 ILE A O 1
ATOM 653 N N . TYR A 1 80 ? -14.133 3.317 8.999 1.00 89.75 80 TYR A N 1
ATOM 654 C CA . TYR A 1 80 ? -12.888 2.601 9.263 1.00 89.75 80 TYR A CA 1
ATOM 655 C C . TYR A 1 80 ? -11.965 2.586 8.039 1.00 89.75 80 TYR A C 1
ATOM 657 O O . TYR A 1 80 ? -10.758 2.807 8.166 1.00 89.75 80 TYR A O 1
ATOM 665 N N . HIS A 1 81 ? -12.507 2.361 6.841 1.00 87.94 81 HIS A N 1
ATOM 666 C CA . HIS A 1 81 ? -11.726 2.411 5.608 1.00 87.94 81 HIS A CA 1
ATOM 667 C C . HIS A 1 81 ? -11.180 3.812 5.316 1.00 87.94 81 HIS A C 1
ATOM 669 O O . HIS A 1 81 ? -10.027 3.930 4.897 1.00 87.94 81 HIS A O 1
ATOM 675 N N . GLU A 1 82 ? -11.954 4.864 5.567 1.00 90.06 82 GLU A N 1
ATOM 676 C CA . GLU A 1 82 ? -11.495 6.252 5.452 1.00 90.06 82 GLU A CA 1
ATOM 677 C C . GLU A 1 82 ? -10.413 6.589 6.476 1.00 90.06 82 GLU A C 1
ATOM 679 O O . GLU A 1 82 ? -9.383 7.162 6.121 1.00 90.06 82 GLU A O 1
ATOM 684 N N . TYR A 1 83 ? -10.583 6.156 7.726 1.00 90.94 83 TYR A N 1
ATOM 685 C CA . TYR A 1 83 ? -9.578 6.283 8.777 1.00 90.94 83 TYR A CA 1
ATOM 686 C C . TYR A 1 83 ? -8.243 5.640 8.377 1.00 90.94 83 TYR A C 1
ATOM 688 O O . TYR A 1 83 ? -7.186 6.263 8.498 1.00 90.94 83 TYR A O 1
ATOM 696 N N . LEU A 1 84 ? -8.280 4.421 7.830 1.00 88.25 84 LEU A N 1
ATOM 697 C CA . LEU A 1 84 ? -7.077 3.742 7.351 1.00 88.25 84 LEU A CA 1
ATOM 698 C C . LEU A 1 84 ? -6.434 4.451 6.149 1.00 88.25 84 LEU A C 1
ATOM 700 O O . LEU A 1 84 ? -5.207 4.545 6.085 1.00 88.25 84 LEU A O 1
ATOM 704 N N . LYS A 1 85 ? -7.238 4.952 5.199 1.00 87.44 85 LYS A N 1
ATOM 705 C CA . LYS A 1 85 ? -6.737 5.729 4.050 1.00 87.44 85 LYS A CA 1
ATOM 706 C C . LYS A 1 85 ? -6.056 7.017 4.512 1.00 87.44 85 LYS A C 1
ATOM 708 O O . LYS A 1 85 ? -4.942 7.297 4.077 1.00 87.44 85 LYS A O 1
ATOM 713 N N . TYR A 1 86 ? -6.689 7.753 5.423 1.00 88.94 86 TYR A N 1
ATOM 714 C CA . TYR A 1 86 ? -6.143 8.975 6.007 1.00 88.94 86 TYR A CA 1
ATOM 715 C C . TYR A 1 86 ? -4.778 8.722 6.657 1.00 88.94 86 TYR A C 1
ATOM 717 O O . TYR A 1 86 ? -3.804 9.397 6.334 1.00 88.94 86 TYR A O 1
ATOM 725 N N . ASN A 1 87 ? -4.671 7.694 7.504 1.00 87.94 87 ASN A N 1
ATOM 726 C CA . ASN A 1 87 ? -3.408 7.361 8.161 1.00 87.94 87 ASN A CA 1
ATOM 727 C C . ASN A 1 87 ? -2.327 6.896 7.178 1.00 87.94 87 ASN A C 1
ATOM 729 O O . ASN A 1 87 ? -1.154 7.216 7.365 1.00 87.94 87 ASN A O 1
ATOM 733 N N . LEU A 1 88 ? -2.686 6.133 6.137 1.00 82.81 88 LEU A N 1
ATOM 734 C CA . LEU A 1 88 ? -1.727 5.775 5.091 1.00 82.81 88 LEU A CA 1
ATOM 735 C C . LEU A 1 88 ? -1.192 7.008 4.367 1.00 82.81 88 LEU A C 1
ATOM 737 O O . LEU A 1 88 ? 0.014 7.095 4.153 1.00 82.81 88 LEU A O 1
ATOM 741 N N . ASN A 1 89 ? -2.062 7.950 4.011 1.00 83.12 89 ASN A N 1
ATOM 742 C CA . ASN A 1 89 ? -1.653 9.177 3.335 1.00 83.12 89 ASN A CA 1
ATOM 743 C C . ASN A 1 89 ? -0.790 10.054 4.250 1.00 83.12 89 ASN A C 1
ATOM 745 O O . ASN A 1 89 ? 0.252 10.533 3.818 1.00 83.12 89 ASN A O 1
ATOM 749 N N . ALA A 1 90 ? -1.138 10.168 5.533 1.00 85.06 90 ALA A N 1
ATOM 750 C CA . ALA A 1 90 ? -0.307 10.857 6.518 1.00 85.06 90 ALA A CA 1
ATOM 751 C C . ALA A 1 90 ? 1.095 10.230 6.625 1.00 85.06 90 ALA A C 1
ATOM 753 O O . ALA A 1 90 ? 2.093 10.945 6.602 1.00 85.06 90 ALA A O 1
ATOM 754 N N . ARG A 1 91 ? 1.192 8.891 6.659 1.00 80.94 91 ARG A N 1
ATOM 755 C CA . ARG A 1 91 ? 2.485 8.182 6.647 1.00 80.94 91 ARG A CA 1
ATOM 756 C C . ARG A 1 91 ? 3.279 8.442 5.369 1.00 80.94 91 ARG A C 1
ATOM 758 O O . ARG A 1 91 ? 4.491 8.623 5.442 1.00 80.94 91 ARG A O 1
ATOM 765 N N . ARG A 1 92 ? 2.623 8.471 4.207 1.00 76.31 92 ARG A N 1
ATOM 766 C CA . ARG A 1 92 ? 3.279 8.809 2.934 1.00 76.31 92 ARG A CA 1
ATOM 767 C C . ARG A 1 92 ? 3.885 10.204 2.975 1.00 76.31 92 ARG A C 1
ATOM 769 O O . ARG A 1 92 ? 5.072 10.345 2.703 1.00 76.31 92 ARG A O 1
ATOM 776 N N . ASN A 1 93 ? 3.086 11.185 3.381 1.00 77.38 93 ASN A N 1
ATOM 777 C CA . ASN A 1 93 ? 3.491 12.586 3.425 1.00 77.38 93 ASN A CA 1
ATOM 778 C C . ASN A 1 93 ? 4.609 12.825 4.447 1.00 77.38 93 ASN A C 1
ATOM 780 O O . ASN A 1 93 ? 5.513 13.605 4.189 1.00 77.38 93 ASN A O 1
ATOM 784 N N . ALA A 1 94 ? 4.586 12.124 5.584 1.00 78.31 94 ALA A N 1
ATOM 785 C CA . ALA A 1 94 ? 5.613 12.264 6.614 1.00 78.31 94 ALA A CA 1
ATOM 786 C C . ALA A 1 94 ? 6.967 11.654 6.217 1.00 78.31 94 ALA A C 1
ATOM 788 O O . ALA A 1 94 ? 8.005 12.117 6.676 1.00 78.31 94 ALA A O 1
ATOM 789 N N . THR A 1 95 ? 6.973 10.595 5.399 1.00 66.81 95 THR A N 1
ATOM 790 C CA . THR A 1 95 ? 8.204 9.825 5.144 1.00 66.81 95 THR A CA 1
ATOM 791 C C . THR A 1 95 ? 8.967 10.319 3.908 1.00 66.81 95 THR A C 1
ATOM 793 O O . THR A 1 95 ? 10.120 9.934 3.744 1.00 66.81 95 THR A O 1
ATOM 796 N N . ASN A 1 96 ? 8.358 11.117 3.012 1.00 60.44 96 ASN A N 1
ATOM 797 C CA . ASN A 1 96 ? 8.926 11.502 1.700 1.00 60.44 96 ASN A CA 1
ATOM 798 C C . ASN A 1 96 ? 9.565 10.323 0.929 1.00 60.44 96 ASN A C 1
ATOM 800 O O . ASN A 1 96 ? 10.441 10.507 0.085 1.00 60.44 96 ASN A O 1
ATOM 804 N N . SER A 1 97 ? 9.174 9.081 1.237 1.00 61.28 97 SER A N 1
ATOM 805 C CA . SER A 1 97 ? 9.911 7.919 0.766 1.00 61.28 97 SER A CA 1
ATOM 806 C C . SER A 1 97 ? 9.397 7.507 -0.602 1.00 61.28 97 SER A C 1
ATOM 808 O O . SER A 1 97 ? 8.255 7.069 -0.760 1.00 61.28 97 SER A O 1
ATOM 810 N N . LEU A 1 98 ? 10.291 7.585 -1.591 1.00 61.56 98 LEU A N 1
ATOM 811 C CA . LEU A 1 98 ? 10.095 7.053 -2.945 1.00 61.56 98 LEU A CA 1
ATOM 812 C C . LEU A 1 98 ? 9.584 5.598 -2.932 1.00 61.56 98 LEU A C 1
ATOM 814 O O . LEU A 1 98 ? 8.847 5.177 -3.816 1.00 61.56 98 LEU A O 1
ATOM 818 N N . LEU A 1 99 ? 9.919 4.831 -1.889 1.00 63.59 99 LEU A N 1
ATOM 819 C CA . LEU A 1 99 ? 9.462 3.452 -1.705 1.00 63.59 99 LEU A CA 1
ATOM 820 C C . LEU A 1 99 ? 7.951 3.345 -1.437 1.00 63.59 99 LEU A C 1
ATOM 822 O O . LEU A 1 99 ? 7.304 2.427 -1.937 1.00 63.59 99 LEU A O 1
ATOM 826 N N . LEU A 1 100 ? 7.374 4.262 -0.652 1.00 61.84 100 LEU A N 1
ATOM 827 C CA . LEU A 1 100 ? 5.941 4.265 -0.334 1.00 61.84 100 LEU A CA 1
ATOM 828 C C . LEU A 1 100 ? 5.083 4.855 -1.457 1.00 61.84 100 LEU A C 1
ATOM 830 O O . LEU A 1 100 ? 3.897 4.513 -1.544 1.00 61.84 100 LEU A O 1
ATOM 834 N N . SER A 1 101 ? 5.656 5.740 -2.279 1.00 63.56 101 SER A N 1
ATOM 835 C CA . SER A 1 101 ? 5.000 6.267 -3.481 1.00 63.56 101 SER A CA 1
ATOM 836 C C . SER A 1 101 ? 5.000 5.250 -4.622 1.00 63.56 101 SER A C 1
ATOM 838 O O . SER A 1 101 ? 4.017 5.171 -5.355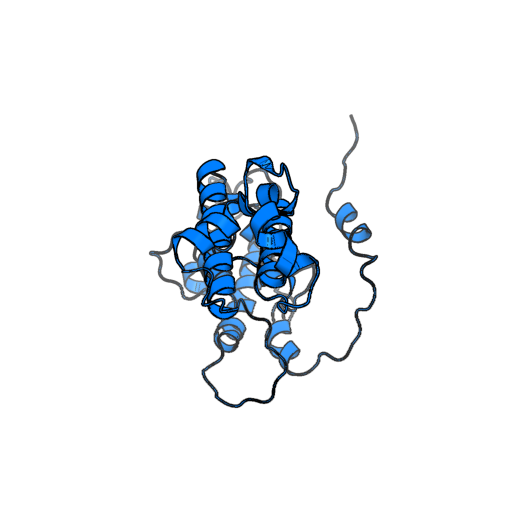 1.00 63.56 101 SER A O 1
ATOM 840 N N . ALA A 1 102 ? 6.046 4.424 -4.731 1.00 63.25 102 ALA A N 1
ATOM 841 C CA . ALA A 1 102 ? 6.112 3.345 -5.714 1.00 63.25 102 ALA A CA 1
ATOM 842 C C . ALA A 1 102 ? 5.132 2.191 -5.415 1.00 63.25 102 ALA A C 1
ATOM 844 O O . ALA A 1 102 ? 4.687 1.508 -6.336 1.00 63.25 102 ALA A O 1
ATOM 845 N N . CYS A 1 103 ? 4.754 1.999 -4.144 1.00 67.00 103 CYS A N 1
ATOM 846 C CA . CYS A 1 103 ? 3.759 1.008 -3.729 1.00 67.00 103 CYS A CA 1
ATOM 847 C C . CYS A 1 103 ? 2.316 1.518 -3.910 1.00 67.00 103 CYS A C 1
ATOM 849 O O . CYS A 1 103 ? 2.021 2.696 -3.696 1.00 67.00 103 CYS A O 1
ATOM 851 N N . ARG A 1 104 ? 1.365 0.620 -4.211 1.00 68.19 104 ARG A N 1
ATOM 852 C CA . ARG A 1 104 ? -0.036 0.996 -4.498 1.00 68.19 104 ARG A CA 1
ATOM 853 C C . ARG A 1 104 ? -0.682 1.886 -3.448 1.00 68.19 104 ARG A C 1
ATOM 855 O O . ARG A 1 104 ? -0.614 1.636 -2.248 1.00 68.19 104 ARG A O 1
ATOM 862 N N . HIS A 1 105 ? -1.501 2.822 -3.921 1.00 67.69 105 HIS A N 1
ATOM 863 C CA . HIS A 1 105 ? -2.284 3.723 -3.072 1.00 67.69 105 HIS A CA 1
ATOM 864 C C . HIS A 1 105 ? -3.301 3.046 -2.125 1.00 67.69 105 HIS A C 1
ATOM 866 O O . HIS A 1 105 ? -3.726 3.666 -1.151 1.00 67.69 105 HIS A O 1
ATOM 872 N N . LYS A 1 106 ? -3.670 1.782 -2.379 1.00 73.81 106 LYS A N 1
ATOM 873 C CA . LYS A 1 106 ? -4.751 1.061 -1.694 1.00 73.81 106 LYS A CA 1
ATOM 874 C C . LYS A 1 106 ? -4.212 0.149 -0.588 1.00 73.81 106 LYS A C 1
ATOM 876 O O . LYS A 1 106 ? -3.155 -0.454 -0.735 1.00 73.81 106 LYS A O 1
ATOM 881 N N . LEU A 1 107 ? -4.988 0.022 0.489 1.00 73.12 107 LEU A N 1
ATOM 882 C CA . LEU A 1 107 ? -4.747 -0.928 1.578 1.00 73.12 107 LEU A CA 1
ATOM 883 C C . LEU A 1 107 ? -4.864 -2.366 1.070 1.00 73.12 107 LEU A C 1
ATOM 885 O O . LEU A 1 107 ? -5.861 -2.711 0.430 1.00 73.12 107 LEU A O 1
ATOM 889 N N . GLY A 1 108 ? -3.890 -3.203 1.412 1.00 75.62 108 GLY A N 1
ATOM 890 C CA . GLY A 1 108 ? -3.901 -4.622 1.080 1.00 75.62 108 GLY A CA 1
ATOM 891 C C . GLY A 1 108 ? -2.594 -5.127 0.484 1.00 75.62 108 GLY A C 1
ATOM 892 O O . GLY A 1 108 ? -1.684 -4.367 0.165 1.00 75.62 108 GLY A O 1
ATOM 893 N N . ILE A 1 109 ? -2.539 -6.449 0.346 1.00 75.12 109 ILE A N 1
ATOM 894 C CA . ILE A 1 109 ? -1.377 -7.174 -0.161 1.00 75.12 109 ILE A CA 1
ATOM 895 C C . ILE A 1 109 ? -1.233 -6.903 -1.658 1.00 75.12 109 ILE A C 1
ATOM 897 O O . ILE A 1 109 ? -2.193 -7.106 -2.408 1.00 75.12 109 ILE A O 1
ATOM 901 N N . ASP A 1 110 ? -0.044 -6.475 -2.091 1.00 77.12 110 ASP A N 1
ATOM 902 C CA . ASP A 1 110 ? 0.209 -6.255 -3.509 1.00 77.12 110 ASP A CA 1
ATOM 903 C C . ASP A 1 110 ? -0.004 -7.557 -4.307 1.00 77.12 110 ASP A C 1
ATOM 905 O O . ASP A 1 110 ? 0.520 -8.608 -3.918 1.00 77.12 110 ASP A O 1
ATOM 909 N N . PRO A 1 111 ? -0.745 -7.502 -5.429 1.00 78.38 111 PRO A N 1
ATOM 910 C CA . PRO A 1 111 ? -0.909 -8.603 -6.371 1.00 78.38 111 PRO A CA 1
ATOM 911 C C . PRO A 1 111 ? 0.354 -9.374 -6.721 1.00 78.38 111 PRO A C 1
ATOM 913 O O . PRO A 1 111 ? 0.299 -10.597 -6.829 1.00 78.38 111 PRO A O 1
ATOM 916 N N . ILE A 1 112 ? 1.504 -8.706 -6.812 1.00 81.06 112 ILE A N 1
ATOM 917 C CA . ILE A 1 112 ? 2.798 -9.342 -7.099 1.00 81.06 112 ILE A CA 1
ATOM 918 C C . ILE A 1 112 ? 3.092 -10.511 -6.137 1.00 81.06 112 ILE A C 1
ATOM 920 O O . ILE A 1 112 ? 3.721 -11.497 -6.527 1.00 81.06 112 ILE A O 1
ATOM 924 N N . LEU A 1 113 ? 2.608 -10.439 -4.893 1.00 80.94 113 LEU A N 1
ATOM 925 C CA . LEU A 1 113 ? 2.845 -11.463 -3.876 1.00 80.94 113 LEU A CA 1
ATOM 926 C C . LEU A 1 113 ? 1.979 -12.719 -4.043 1.00 80.94 113 LEU A C 1
ATOM 928 O O . LEU A 1 113 ? 2.380 -13.774 -3.563 1.00 80.94 113 LEU A O 1
ATOM 932 N N . TRP A 1 114 ? 0.829 -12.642 -4.719 1.00 77.94 114 TRP A N 1
ATOM 933 C CA . TRP A 1 114 ? -0.084 -13.784 -4.881 1.00 77.94 114 TRP A CA 1
ATOM 934 C C . TRP A 1 114 ? -0.322 -14.213 -6.333 1.00 77.94 114 TRP A C 1
ATOM 936 O O . TRP A 1 114 ? -0.938 -15.254 -6.558 1.00 77.94 114 TRP A O 1
ATOM 946 N N . LEU A 1 115 ? 0.154 -13.450 -7.321 1.00 77.25 115 LEU A N 1
ATOM 947 C CA . LEU A 1 115 ? 0.070 -13.827 -8.732 1.00 77.25 115 LEU A CA 1
ATOM 948 C C . LEU A 1 115 ? 0.899 -15.103 -9.018 1.00 77.25 115 LEU A C 1
ATOM 950 O O . LEU A 1 115 ? 2.027 -15.234 -8.512 1.00 77.25 115 LEU A O 1
ATOM 954 N N . PRO A 1 116 ? 0.367 -16.038 -9.834 1.00 72.69 116 PRO A N 1
ATOM 955 C CA . PRO A 1 116 ? 1.081 -17.249 -10.219 1.00 72.69 116 PRO A CA 1
ATOM 956 C C . PRO A 1 116 ? 2.228 -16.887 -11.170 1.00 72.69 116 PRO A C 1
ATOM 958 O O . PRO A 1 116 ? 2.005 -16.442 -12.293 1.00 72.69 116 PRO A O 1
ATOM 961 N N . MET A 1 117 ? 3.463 -17.053 -10.703 1.00 78.12 117 MET A N 1
ATOM 962 C CA . MET A 1 117 ? 4.701 -16.804 -11.451 1.00 78.12 117 MET A CA 1
ATOM 963 C C . MET A 1 117 ? 5.869 -17.521 -10.768 1.00 78.12 117 MET A C 1
ATOM 965 O O . MET A 1 117 ? 5.770 -17.898 -9.590 1.00 78.12 117 MET A O 1
ATOM 969 N N . THR A 1 118 ? 6.991 -17.656 -11.471 1.00 80.38 118 THR A N 1
ATOM 970 C CA . THR A 1 118 ? 8.202 -18.263 -10.913 1.00 80.38 118 THR A CA 1
ATOM 971 C C . THR A 1 118 ? 8.812 -17.383 -9.809 1.00 80.38 118 THR A C 1
ATOM 973 O O . THR A 1 118 ? 8.665 -16.154 -9.825 1.00 80.38 118 THR A O 1
ATOM 976 N N . PRO A 1 119 ? 9.557 -17.962 -8.846 1.00 80.75 119 PRO A N 1
ATOM 977 C CA . PRO A 1 119 ? 10.261 -17.182 -7.823 1.00 80.75 119 PRO A CA 1
ATOM 978 C C . PRO A 1 119 ? 11.209 -16.127 -8.414 1.00 80.75 119 PRO A C 1
ATOM 980 O O . PRO A 1 119 ? 11.346 -15.032 -7.864 1.00 80.75 119 PRO A O 1
ATOM 983 N N . SER A 1 120 ? 11.825 -16.432 -9.561 1.00 80.62 120 SER A N 1
ATOM 984 C CA . SER A 1 120 ? 12.754 -15.531 -10.247 1.00 80.62 120 SER A CA 1
ATOM 985 C C . SER A 1 120 ? 12.057 -14.281 -10.804 1.00 80.62 120 SER A C 1
ATOM 987 O O . SER A 1 120 ? 12.546 -13.166 -10.614 1.00 80.62 120 SER A O 1
ATOM 989 N N . GLU A 1 121 ? 10.885 -14.446 -11.427 1.00 81.38 121 GLU A N 1
ATOM 990 C CA . GLU A 1 121 ? 10.069 -13.345 -11.953 1.00 81.38 121 GLU A CA 1
ATOM 991 C C . GLU A 1 121 ? 9.548 -12.475 -10.816 1.00 81.38 121 GLU A C 1
ATOM 993 O O . GLU A 1 121 ? 9.691 -11.253 -10.860 1.00 81.38 121 GLU A O 1
ATOM 998 N N . ARG A 1 122 ? 9.045 -13.108 -9.748 1.00 84.62 122 ARG A N 1
ATOM 999 C CA . ARG A 1 122 ? 8.583 -12.401 -8.550 1.00 84.62 122 ARG A CA 1
ATOM 1000 C C . ARG A 1 122 ? 9.692 -11.545 -7.951 1.00 84.62 122 ARG A C 1
ATOM 1002 O O . ARG A 1 122 ? 9.464 -10.389 -7.610 1.00 84.62 122 ARG A O 1
ATOM 1009 N N . SER A 1 123 ? 10.903 -12.089 -7.866 1.00 83.19 123 SER A N 1
ATOM 1010 C CA . SER A 1 123 ? 12.073 -11.372 -7.358 1.00 83.19 123 SER A CA 1
ATOM 1011 C C . SER A 1 123 ? 12.425 -10.154 -8.226 1.00 83.19 123 SER A C 1
ATOM 1013 O O . SER A 1 123 ? 12.644 -9.066 -7.691 1.00 83.19 123 SER A O 1
ATOM 1015 N N . ARG A 1 124 ? 12.411 -10.292 -9.562 1.00 85.19 124 ARG A N 1
ATOM 1016 C CA . ARG A 1 124 ? 12.644 -9.174 -10.500 1.00 85.19 124 ARG A CA 1
ATOM 1017 C C . ARG A 1 124 ? 11.578 -8.082 -10.379 1.00 85.19 124 ARG A C 1
ATOM 1019 O O . ARG A 1 124 ? 11.919 -6.903 -10.308 1.00 85.19 124 ARG A O 1
ATOM 1026 N N . LEU A 1 125 ? 10.308 -8.473 -10.296 1.00 84.69 125 LEU A N 1
ATOM 1027 C CA . LEU A 1 125 ? 9.181 -7.553 -10.133 1.00 84.69 125 LEU A CA 1
ATOM 1028 C C . LEU A 1 125 ? 9.248 -6.786 -8.817 1.00 84.69 125 LEU A C 1
ATOM 1030 O O . LEU A 1 125 ? 9.075 -5.572 -8.815 1.00 84.69 125 LEU A O 1
ATOM 1034 N N . ILE A 1 126 ? 9.537 -7.473 -7.710 1.00 82.31 126 ILE A N 1
ATOM 1035 C CA . ILE A 1 126 ? 9.689 -6.839 -6.398 1.00 82.31 126 ILE A CA 1
ATOM 1036 C C . ILE A 1 126 ? 10.828 -5.817 -6.424 1.00 82.31 126 ILE A C 1
ATOM 1038 O O . ILE A 1 126 ? 10.641 -4.705 -5.935 1.00 82.31 126 ILE A O 1
ATOM 1042 N N . ARG A 1 127 ? 11.982 -6.153 -7.024 1.00 82.06 127 ARG A N 1
ATOM 1043 C CA . ARG A 1 127 ? 13.103 -5.209 -7.166 1.00 82.06 127 ARG A CA 1
ATOM 1044 C C . ARG A 1 127 ? 12.690 -3.964 -7.945 1.00 82.06 127 ARG A C 1
ATOM 1046 O O . ARG A 1 127 ? 12.842 -2.858 -7.434 1.00 82.06 127 ARG A O 1
ATOM 1053 N N . TRP A 1 128 ? 12.083 -4.145 -9.120 1.00 83.69 128 TRP A N 1
ATOM 1054 C CA . TRP A 1 128 ? 11.600 -3.025 -9.927 1.00 83.69 128 TRP A CA 1
ATOM 1055 C C . TRP A 1 128 ? 10.572 -2.172 -9.176 1.00 83.69 128 TRP A C 1
ATOM 1057 O O . TRP A 1 128 ? 10.666 -0.944 -9.187 1.00 83.69 128 TRP A O 1
ATOM 1067 N N . HIS A 1 129 ? 9.610 -2.804 -8.505 1.00 80.38 129 HIS A N 1
ATOM 1068 C CA . HIS A 1 129 ? 8.544 -2.117 -7.777 1.00 80.38 129 HIS A CA 1
ATOM 1069 C C . HIS A 1 129 ? 9.069 -1.320 -6.575 1.00 80.38 129 HIS A C 1
ATOM 1071 O O . HIS A 1 129 ? 8.535 -0.267 -6.257 1.00 80.38 129 HIS A O 1
ATOM 1077 N N . LEU A 1 130 ? 10.152 -1.775 -5.942 1.00 75.62 130 LEU A N 1
ATOM 1078 C CA . LEU A 1 130 ? 10.837 -1.051 -4.868 1.00 75.62 130 LEU A CA 1
ATOM 1079 C C . LEU A 1 130 ? 11.859 -0.021 -5.382 1.00 75.62 130 LEU A C 1
ATOM 1081 O O . LEU A 1 130 ? 12.587 0.557 -4.586 1.00 75.62 130 LEU A O 1
ATOM 1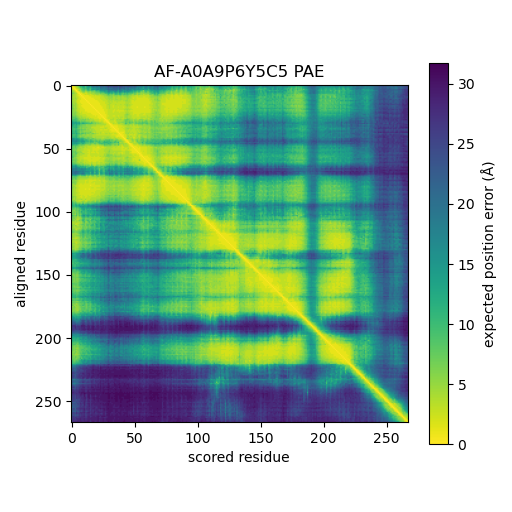085 N N . GLY A 1 131 ? 11.958 0.207 -6.695 1.00 76.44 131 GLY A N 1
ATOM 1086 C CA . GLY A 1 131 ? 12.945 1.136 -7.258 1.00 76.44 131 GLY A CA 1
ATOM 1087 C C . GLY A 1 131 ? 14.387 0.616 -7.231 1.00 76.44 131 GLY A C 1
ATOM 1088 O O . GLY A 1 131 ? 15.305 1.354 -7.576 1.00 76.44 131 GLY A O 1
ATOM 1089 N N . CYS A 1 132 ? 14.604 -0.647 -6.860 1.00 73.75 132 CYS A N 1
ATOM 1090 C CA . CYS A 1 132 ? 15.923 -1.262 -6.831 1.00 73.75 132 CYS A CA 1
ATOM 1091 C C . CYS A 1 132 ? 16.283 -1.788 -8.225 1.00 73.75 132 CYS A C 1
ATOM 1093 O O . CYS A 1 132 ? 15.661 -2.729 -8.726 1.00 73.75 132 CYS A O 1
ATOM 1095 N N . LEU A 1 133 ? 17.317 -1.216 -8.839 1.00 70.69 133 LEU A N 1
ATOM 1096 C CA . LEU A 1 133 ? 17.983 -1.856 -9.971 1.00 70.69 133 LEU A CA 1
ATOM 1097 C C . LEU A 1 133 ? 18.809 -3.053 -9.458 1.00 70.69 133 LEU A C 1
ATOM 1099 O O . LEU A 1 133 ? 19.195 -3.066 -8.283 1.00 70.69 133 LEU A O 1
ATOM 1103 N N . PRO A 1 134 ? 19.049 -4.090 -10.285 1.00 61.31 134 PRO A N 1
ATOM 1104 C CA . PRO A 1 134 ? 19.974 -5.161 -9.913 1.00 61.31 134 PRO A CA 1
ATOM 1105 C C . PRO A 1 134 ? 21.323 -4.537 -9.512 1.00 61.31 134 PRO A C 1
ATOM 1107 O O . PRO A 1 134 ? 21.633 -3.453 -9.966 1.00 61.31 134 PRO A O 1
ATOM 1110 N N . GLY A 1 135 ? 22.078 -5.138 -8.591 1.00 59.56 135 GLY A N 1
ATOM 1111 C CA . GLY A 1 135 ? 23.443 -4.714 -8.224 1.00 59.56 135 GLY A CA 1
ATOM 1112 C C . GLY A 1 135 ? 23.650 -3.379 -7.485 1.00 59.56 135 GLY A C 1
ATOM 1113 O O . GLY A 1 135 ? 24.759 -3.156 -7.012 1.00 59.56 135 GLY A O 1
ATOM 1114 N N . GLY A 1 136 ? 22.634 -2.526 -7.308 1.00 61.75 136 GLY A N 1
ATOM 1115 C CA . GLY A 1 136 ? 22.640 -1.388 -6.365 1.00 61.75 136 GLY A CA 1
ATOM 1116 C C . GLY A 1 136 ? 23.555 -0.197 -6.703 1.00 61.75 136 GLY A C 1
ATOM 1117 O O . GLY A 1 136 ? 23.284 0.913 -6.251 1.00 61.75 136 GLY A O 1
ATOM 1118 N N . VAL A 1 137 ? 24.585 -0.394 -7.527 1.00 67.69 137 VAL A N 1
ATOM 1119 C CA . VAL A 1 137 ? 25.510 0.640 -8.008 1.00 67.69 137 VAL A CA 1
ATOM 1120 C C . VAL A 1 137 ? 25.250 0.884 -9.497 1.00 67.69 137 VAL A C 1
ATOM 1122 O O . VAL A 1 137 ? 25.155 -0.087 -10.243 1.00 67.69 137 VAL A O 1
ATOM 1125 N N . PRO A 1 138 ? 25.139 2.140 -9.971 1.00 68.00 138 PRO A N 1
ATOM 1126 C CA . PRO A 1 138 ? 24.932 2.413 -11.390 1.00 68.00 138 PRO A CA 1
ATOM 1127 C C . PRO A 1 138 ? 26.142 1.973 -12.230 1.00 68.00 138 PRO A C 1
ATOM 1129 O O . PRO A 1 138 ? 27.190 2.619 -12.204 1.00 68.00 138 PRO A O 1
ATOM 1132 N N . ILE A 1 139 ? 25.984 0.888 -12.986 1.00 78.75 139 ILE A N 1
ATOM 1133 C CA . ILE A 1 139 ? 26.962 0.383 -13.965 1.00 78.75 139 ILE A CA 1
ATOM 1134 C C . ILE A 1 139 ? 26.739 1.106 -15.309 1.00 78.75 139 ILE A C 1
ATOM 1136 O O . ILE A 1 139 ? 25.601 1.492 -15.591 1.00 78.75 139 ILE A O 1
ATOM 1140 N N . PRO A 1 140 ? 27.765 1.346 -16.147 1.00 81.94 140 PRO A N 1
ATOM 1141 C CA . PRO A 1 140 ? 27.552 1.814 -17.519 1.00 81.94 140 PRO A CA 1
ATOM 1142 C C . PRO A 1 140 ? 26.668 0.847 -18.319 1.00 81.94 140 PRO A C 1
ATOM 1144 O O . PRO A 1 140 ? 26.727 -0.370 -18.140 1.00 81.94 140 PRO A O 1
ATOM 1147 N N . CYS A 1 141 ? 25.831 1.379 -19.208 1.00 83.50 141 CYS A N 1
ATOM 1148 C CA . CYS A 1 141 ? 25.002 0.541 -20.069 1.00 83.50 141 CYS A CA 1
ATOM 1149 C C . CYS A 1 141 ? 25.859 -0.187 -21.113 1.00 83.50 141 CYS A C 1
ATOM 1151 O O . CYS A 1 141 ? 26.686 0.438 -21.771 1.00 83.50 141 CYS A O 1
ATOM 1153 N N . ILE A 1 142 ? 25.601 -1.482 -21.336 1.00 81.56 142 ILE A N 1
ATOM 1154 C CA . ILE A 1 142 ? 26.299 -2.285 -22.359 1.00 81.56 142 ILE A CA 1
ATOM 1155 C C . ILE A 1 142 ? 26.139 -1.669 -23.758 1.00 81.56 142 ILE A C 1
ATOM 1157 O O . ILE A 1 142 ? 27.093 -1.616 -24.525 1.00 81.56 142 ILE A O 1
ATOM 1161 N N . TYR A 1 143 ? 24.943 -1.166 -24.078 1.00 80.56 143 TYR A N 1
ATOM 1162 C CA . TYR A 1 143 ? 24.669 -0.526 -25.367 1.00 80.56 143 TYR A CA 1
ATOM 1163 C C . TYR A 1 143 ? 25.169 0.922 -25.443 1.00 80.56 143 TYR A C 1
ATOM 1165 O O . TYR A 1 143 ? 25.394 1.436 -26.533 1.00 80.56 143 TYR A O 1
ATOM 1173 N N . HIS A 1 144 ? 25.336 1.585 -24.295 1.00 82.44 144 HIS A N 1
ATOM 1174 C CA . HIS A 1 144 ? 25.718 2.995 -24.210 1.00 82.44 144 HIS A CA 1
ATOM 1175 C C . HIS A 1 144 ? 26.766 3.181 -23.103 1.00 82.44 144 HIS A C 1
ATOM 1177 O O . HIS A 1 144 ? 26.416 3.593 -21.992 1.00 82.44 144 HIS A O 1
ATOM 1183 N N . PRO A 1 145 ? 28.054 2.901 -23.383 1.00 80.69 145 PRO A N 1
ATOM 1184 C CA . PRO A 1 145 ? 29.111 2.885 -22.366 1.00 80.69 145 PRO A CA 1
ATOM 1185 C C . PRO A 1 145 ? 29.306 4.226 -21.648 1.00 80.69 145 PRO A C 1
ATOM 1187 O O . PRO A 1 145 ? 29.791 4.275 -20.521 1.00 80.69 145 PRO A O 1
ATOM 1190 N N . THR A 1 146 ? 28.910 5.322 -22.294 1.00 81.75 146 THR A N 1
ATOM 1191 C CA . THR A 1 146 ? 29.019 6.694 -21.786 1.00 81.75 146 THR A CA 1
ATOM 1192 C C . THR A 1 146 ? 27.920 7.068 -20.789 1.00 81.75 146 THR A C 1
ATOM 1194 O O . THR A 1 146 ? 28.028 8.094 -20.120 1.00 81.75 146 THR A O 1
ATOM 1197 N N . VAL A 1 147 ? 26.863 6.256 -20.660 1.00 84.19 147 VAL A N 1
ATOM 1198 C CA . VAL A 1 147 ? 25.686 6.567 -19.839 1.00 84.19 147 VAL A CA 1
ATOM 1199 C C . VAL A 1 147 ? 25.521 5.536 -18.725 1.00 84.19 147 VAL A C 1
ATOM 1201 O O . VAL A 1 147 ? 25.550 4.326 -18.950 1.00 84.19 147 VAL A O 1
ATOM 1204 N N . LYS A 1 148 ? 25.301 6.018 -17.496 1.00 83.75 148 LYS A N 1
ATOM 1205 C CA . LYS A 1 148 ? 24.987 5.164 -16.341 1.00 83.75 148 LYS A CA 1
ATOM 1206 C C . LYS A 1 148 ? 23.611 4.519 -16.508 1.00 83.75 148 LYS A C 1
ATOM 1208 O O . LYS A 1 148 ? 22.637 5.187 -16.855 1.00 83.75 148 LYS A O 1
ATOM 1213 N N . PHE A 1 149 ? 23.513 3.234 -16.186 1.00 83.38 149 PHE A N 1
ATOM 1214 C CA . PHE A 1 149 ? 22.277 2.468 -16.254 1.00 83.38 149 PHE A CA 1
ATOM 1215 C C . PHE A 1 149 ? 21.340 2.848 -15.099 1.00 83.38 149 PHE A C 1
ATOM 1217 O O . PHE A 1 149 ? 21.398 2.298 -14.000 1.00 83.38 149 PHE A O 1
ATOM 1224 N N . THR A 1 150 ? 20.483 3.839 -15.344 1.00 84.50 150 THR A N 1
ATOM 1225 C CA . THR A 1 150 ? 19.415 4.285 -14.438 1.00 84.50 150 THR A CA 1
ATOM 1226 C C . THR A 1 150 ? 18.052 3.752 -14.888 1.00 84.50 150 THR A C 1
ATOM 1228 O O . THR A 1 150 ? 17.903 3.216 -15.985 1.00 84.50 150 THR A O 1
ATOM 1231 N N . ARG A 1 151 ? 17.013 3.921 -14.058 1.00 83.75 151 ARG A N 1
ATOM 1232 C CA . ARG A 1 151 ? 15.642 3.500 -14.395 1.00 83.75 151 ARG A CA 1
ATOM 1233 C C . ARG A 1 151 ? 15.108 4.216 -15.641 1.00 83.75 151 ARG A C 1
ATOM 1235 O O . ARG A 1 151 ? 14.529 3.567 -16.504 1.00 83.75 151 ARG A O 1
ATOM 1242 N N . SER A 1 152 ? 15.348 5.525 -15.752 1.00 85.31 152 SER A N 1
ATOM 1243 C CA . SER A 1 152 ? 14.972 6.323 -16.926 1.00 85.31 152 SER A CA 1
ATOM 1244 C C . SER A 1 152 ? 15.727 5.876 -18.175 1.00 85.31 152 SER A C 1
ATOM 1246 O O . SER A 1 152 ? 15.122 5.698 -19.230 1.00 85.31 152 SER A O 1
ATOM 1248 N N . HIS A 1 153 ? 17.028 5.603 -18.043 1.00 87.31 153 HIS A N 1
ATOM 1249 C CA . HIS A 1 153 ? 17.812 5.056 -19.142 1.00 87.31 153 HIS A CA 1
ATOM 1250 C C . HIS A 1 153 ? 17.292 3.681 -19.577 1.00 87.31 153 HIS A C 1
ATOM 1252 O O . HIS A 1 153 ? 17.138 3.451 -20.770 1.00 87.31 153 HIS A O 1
ATOM 1258 N N . ALA A 1 154 ? 16.952 2.788 -18.642 1.00 86.62 154 ALA A N 1
ATOM 1259 C CA . ALA A 1 154 ? 16.401 1.472 -18.964 1.00 86.62 154 ALA A CA 1
ATOM 1260 C C . ALA A 1 154 ? 15.083 1.566 -19.753 1.00 86.62 154 ALA A C 1
ATOM 1262 O O . ALA A 1 154 ? 14.874 0.790 -20.684 1.00 86.62 154 ALA A O 1
ATOM 1263 N N . ILE A 1 155 ? 14.213 2.526 -19.414 1.00 88.38 155 ILE A N 1
ATOM 1264 C CA . ILE A 1 155 ? 12.933 2.751 -20.106 1.00 88.38 155 ILE A CA 1
ATOM 1265 C C . ILE A 1 155 ? 13.152 3.090 -21.581 1.00 88.38 155 ILE A C 1
ATOM 1267 O O . ILE A 1 155 ? 12.494 2.510 -22.451 1.00 88.38 155 ILE A O 1
ATOM 1271 N N . TRP A 1 156 ? 14.099 3.988 -21.855 1.00 88.75 156 TRP A N 1
ATOM 1272 C CA . TRP A 1 156 ? 14.461 4.376 -23.214 1.00 88.75 156 TRP A CA 1
ATOM 1273 C C . TRP A 1 156 ? 15.231 3.265 -23.942 1.00 88.75 156 TRP A C 1
ATOM 1275 O O . TRP A 1 156 ? 14.839 2.855 -25.030 1.00 88.75 156 TRP A O 1
ATOM 1285 N N . CYS A 1 157 ? 16.265 2.710 -23.307 1.00 87.06 157 CYS A N 1
ATOM 1286 C CA . CYS A 1 157 ? 17.177 1.733 -23.898 1.00 87.06 157 CYS A CA 1
ATOM 1287 C C . CYS A 1 157 ? 16.492 0.409 -24.276 1.00 87.06 157 CYS A C 1
ATOM 1289 O O . CYS A 1 157 ? 16.879 -0.219 -25.256 1.00 87.06 157 CYS A O 1
ATOM 1291 N N . LEU A 1 158 ? 15.473 -0.019 -23.519 1.00 87.44 158 LEU A N 1
ATOM 1292 C CA . LEU A 1 158 ? 14.684 -1.225 -23.811 1.00 87.44 158 LEU A CA 1
ATOM 1293 C C . LEU A 1 158 ? 13.401 -0.933 -24.606 1.00 87.44 158 LEU A C 1
ATOM 1295 O O . LEU A 1 158 ? 12.572 -1.832 -24.773 1.00 87.44 158 LEU A O 1
ATOM 1299 N N . TYR A 1 159 ? 13.204 0.311 -25.060 1.00 88.06 159 TYR A N 1
ATOM 1300 C CA . TYR A 1 159 ? 12.001 0.765 -25.765 1.00 88.06 159 TYR A CA 1
ATOM 1301 C C . TYR A 1 159 ? 10.702 0.352 -25.050 1.00 88.06 159 TYR A C 1
ATOM 1303 O O . TYR A 1 159 ? 9.748 -0.130 -25.674 1.00 88.06 159 TYR A O 1
ATOM 1311 N N . MET A 1 160 ? 10.659 0.519 -23.721 1.00 89.88 160 MET A N 1
ATOM 1312 C CA . MET A 1 160 ? 9.588 -0.035 -22.884 1.00 89.88 160 MET A CA 1
ATOM 1313 C C . MET A 1 160 ? 8.200 0.463 -23.308 1.00 89.88 160 MET A C 1
ATOM 1315 O O . MET A 1 160 ? 7.262 -0.327 -23.341 1.00 89.88 160 MET A O 1
ATOM 1319 N N . HIS A 1 161 ? 8.069 1.729 -23.713 1.00 87.88 161 HIS A N 1
ATOM 1320 C CA . HIS A 1 161 ? 6.814 2.304 -24.218 1.00 87.88 161 HIS A CA 1
ATOM 1321 C C . HIS A 1 161 ? 6.209 1.517 -25.378 1.00 87.88 161 HIS A C 1
ATOM 1323 O O . HIS A 1 161 ? 5.033 1.155 -25.346 1.00 87.88 161 HIS A O 1
ATOM 1329 N N . ARG A 1 162 ? 7.033 1.198 -26.381 1.00 87.12 162 ARG A N 1
ATOM 1330 C CA . ARG A 1 162 ? 6.599 0.474 -27.577 1.00 87.12 162 ARG A CA 1
ATOM 1331 C C . ARG A 1 162 ? 6.209 -0.961 -27.236 1.00 87.12 162 ARG A C 1
ATOM 1333 O O . ARG A 1 162 ? 5.167 -1.434 -27.676 1.00 87.12 162 ARG A O 1
ATOM 1340 N N . ARG A 1 163 ? 7.015 -1.638 -26.414 1.00 87.88 163 ARG A N 1
ATOM 1341 C CA . ARG A 1 163 ? 6.793 -3.043 -26.022 1.00 87.88 163 ARG A CA 1
ATOM 1342 C C . ARG A 1 163 ? 5.587 -3.233 -25.105 1.00 87.88 163 ARG A C 1
ATOM 1344 O O . ARG A 1 163 ? 4.944 -4.278 -25.143 1.00 87.88 163 ARG A O 1
ATOM 1351 N N . LEU A 1 164 ? 5.296 -2.231 -24.280 1.00 85.44 164 LEU A N 1
ATOM 1352 C CA . LEU A 1 164 ? 4.178 -2.230 -23.338 1.00 85.44 164 LEU A CA 1
ATOM 1353 C C . LEU A 1 164 ? 2.905 -1.591 -23.911 1.00 85.44 164 LEU A C 1
ATOM 1355 O O . LEU A 1 164 ? 1.881 -1.606 -23.229 1.00 85.44 164 LEU A O 1
ATOM 1359 N N . GLN A 1 165 ? 2.956 -1.061 -25.141 1.00 85.12 165 GLN A N 1
ATOM 1360 C CA . GLN A 1 165 ? 1.858 -0.337 -25.795 1.00 85.12 165 GLN A CA 1
ATOM 1361 C C . GLN A 1 165 ? 1.348 0.833 -24.933 1.00 85.12 165 GLN A C 1
ATOM 1363 O O . GLN A 1 165 ? 0.153 0.961 -24.667 1.00 85.12 165 GLN A O 1
ATOM 1368 N N . MET A 1 166 ? 2.279 1.661 -24.451 1.00 84.75 166 MET A N 1
ATOM 1369 C CA . MET A 1 166 ? 2.014 2.797 -23.564 1.00 84.75 166 MET A CA 1
ATOM 1370 C C . MET A 1 166 ? 2.444 4.119 -24.216 1.00 84.75 166 MET A C 1
ATOM 1372 O O . MET A 1 166 ? 3.499 4.154 -24.854 1.00 84.75 166 MET A O 1
ATOM 1376 N N . PRO A 1 167 ? 1.688 5.219 -24.027 1.00 85.75 167 PRO A N 1
ATOM 1377 C CA . PRO A 1 167 ? 2.085 6.536 -24.520 1.00 85.75 167 PRO A CA 1
ATOM 1378 C C . PRO A 1 167 ? 3.409 6.988 -23.891 1.00 85.75 167 PRO A C 1
ATOM 1380 O O . PRO A 1 167 ? 3.720 6.635 -22.752 1.00 85.75 167 PRO A O 1
ATOM 1383 N N . THR A 1 168 ? 4.183 7.786 -24.626 1.00 83.81 168 THR A N 1
ATOM 1384 C CA . THR A 1 168 ? 5.467 8.362 -24.176 1.00 83.81 168 THR A CA 1
ATOM 1385 C C . THR A 1 168 ? 5.307 9.453 -23.116 1.00 83.81 168 THR A C 1
ATOM 1387 O O . THR A 1 168 ? 6.291 9.865 -22.514 1.00 83.81 168 THR A O 1
ATOM 1390 N N . THR A 1 169 ? 4.076 9.906 -22.863 1.00 85.44 169 THR A N 1
ATOM 1391 C CA . THR A 1 169 ? 3.740 10.902 -21.834 1.00 85.44 169 THR A CA 1
ATOM 1392 C C . THR A 1 169 ? 3.954 10.384 -20.408 1.00 85.44 169 THR A C 1
ATOM 1394 O O . THR A 1 169 ? 4.204 11.174 -19.504 1.00 85.44 169 THR A O 1
ATOM 1397 N N . GLU A 1 170 ? 3.854 9.070 -20.186 1.00 82.94 170 GLU A N 1
ATOM 1398 C CA . GLU A 1 170 ? 4.043 8.469 -18.861 1.00 82.94 170 GLU A CA 1
ATOM 1399 C C . GLU A 1 170 ? 5.543 8.271 -18.575 1.00 82.94 170 GLU A C 1
ATOM 1401 O O . GLU A 1 170 ? 6.189 7.520 -19.292 1.00 82.94 170 GLU A O 1
ATOM 1406 N N . PRO A 1 171 ? 6.144 8.856 -17.529 1.00 82.50 171 PRO A N 1
ATOM 1407 C CA . PRO A 1 171 ? 7.590 8.748 -17.318 1.00 82.50 171 PRO A CA 1
ATOM 1408 C C . PRO A 1 171 ? 8.058 7.333 -16.942 1.00 82.50 171 PRO A C 1
ATOM 1410 O O . PRO A 1 171 ? 9.220 7.005 -17.162 1.00 82.50 171 PRO A O 1
ATOM 1413 N N . ASP A 1 172 ? 7.184 6.496 -16.365 1.00 86.12 172 ASP A N 1
ATOM 1414 C CA . ASP A 1 172 ? 7.490 5.112 -15.990 1.00 86.12 172 ASP A CA 1
ATOM 1415 C C . ASP A 1 172 ? 6.362 4.149 -16.413 1.00 86.12 172 ASP A C 1
ATOM 1417 O O . ASP A 1 172 ? 5.479 3.804 -15.611 1.00 86.12 172 ASP A O 1
ATOM 1421 N N . PRO A 1 173 ? 6.385 3.670 -17.672 1.00 87.38 173 PRO A N 1
ATOM 1422 C CA . PRO A 1 173 ? 5.311 2.845 -18.217 1.00 87.38 173 PRO A CA 1
ATOM 1423 C C . PRO A 1 173 ? 5.175 1.505 -17.482 1.00 87.38 173 PRO A C 1
ATOM 1425 O O . PRO A 1 173 ? 4.069 0.975 -17.353 1.00 87.38 173 PRO A O 1
ATOM 1428 N N . LEU A 1 174 ? 6.278 0.950 -16.968 1.00 87.69 174 LEU A N 1
ATOM 1429 C CA . LEU A 1 174 ? 6.264 -0.342 -16.292 1.00 87.69 174 LEU A CA 1
ATOM 1430 C C . LEU A 1 174 ? 5.646 -0.226 -14.895 1.00 87.69 174 LEU A C 1
ATOM 1432 O O . LEU A 1 174 ? 4.782 -1.029 -14.544 1.00 87.69 174 LEU A O 1
ATOM 1436 N N . SER A 1 175 ? 6.015 0.788 -14.107 1.00 84.19 175 SER A N 1
ATOM 1437 C CA . SER A 1 175 ? 5.370 1.022 -12.804 1.00 84.19 175 SER A CA 1
ATOM 1438 C C . SER A 1 175 ? 3.898 1.357 -12.935 1.00 84.19 175 SER A C 1
ATOM 1440 O O . SER A 1 175 ? 3.088 0.849 -12.155 1.00 84.19 175 SER A O 1
ATOM 1442 N N . PHE A 1 176 ? 3.542 2.172 -13.930 1.00 84.06 176 PHE A N 1
ATOM 1443 C CA . PHE A 1 176 ? 2.151 2.498 -14.210 1.00 84.06 176 PHE A CA 1
ATOM 1444 C C . PHE A 1 176 ? 1.328 1.230 -14.436 1.00 84.06 176 PHE A C 1
ATOM 1446 O O . PHE A 1 176 ? 0.295 1.036 -13.790 1.00 84.06 176 PHE A O 1
ATOM 1453 N N . LEU A 1 177 ? 1.815 0.325 -15.292 1.00 84.19 177 LEU A N 1
ATOM 1454 C CA . LEU A 1 177 ? 1.151 -0.952 -15.520 1.00 84.19 177 LEU A CA 1
ATOM 1455 C C . LEU A 1 177 ? 1.072 -1.765 -14.233 1.00 84.19 177 LEU A C 1
ATOM 1457 O O . LEU A 1 177 ? -0.020 -2.192 -13.865 1.00 84.19 177 LEU A O 1
ATOM 1461 N N . LEU A 1 178 ? 2.176 -1.951 -13.507 1.00 82.12 178 LEU A N 1
ATOM 1462 C CA . LEU A 1 178 ? 2.160 -2.733 -12.267 1.00 82.12 178 LEU A CA 1
ATOM 1463 C C . LEU A 1 178 ? 1.118 -2.205 -11.274 1.00 82.12 178 LEU A C 1
ATOM 1465 O O . LEU A 1 178 ? 0.384 -3.001 -10.690 1.00 82.12 178 LEU A O 1
ATOM 1469 N N . ASN A 1 179 ? 0.943 -0.888 -11.164 1.00 80.62 179 ASN A N 1
ATOM 1470 C CA . ASN A 1 179 ? -0.084 -0.266 -10.323 1.00 80.62 179 ASN A CA 1
ATOM 1471 C C . ASN A 1 179 ? -1.531 -0.564 -10.755 1.00 80.62 179 ASN A C 1
ATOM 1473 O O . ASN A 1 179 ? -2.451 -0.453 -9.937 1.00 80.62 179 ASN A O 1
ATOM 1477 N N . LYS A 1 180 ? -1.742 -1.008 -11.997 1.00 79.06 180 LYS A N 1
ATOM 1478 C CA . LYS A 1 180 ? -3.034 -1.437 -12.551 1.00 79.06 180 LYS A CA 1
ATOM 1479 C C . LYS A 1 180 ? -3.284 -2.949 -12.443 1.00 79.06 180 LYS A C 1
ATOM 1481 O O . LYS A 1 180 ? -4.327 -3.402 -12.914 1.00 79.06 180 LYS A O 1
ATOM 1486 N N . LEU A 1 181 ? -2.390 -3.749 -11.831 1.00 78.25 181 LEU A N 1
ATOM 1487 C CA . LEU A 1 181 ? -2.677 -5.189 -11.662 1.00 78.25 181 LEU A CA 1
ATOM 1488 C C . LEU A 1 181 ? -3.981 -5.399 -10.865 1.00 78.25 181 LEU A C 1
ATOM 1490 O O . LEU A 1 181 ? -4.289 -4.591 -9.978 1.00 78.25 181 LEU A O 1
ATOM 1494 N N . PRO A 1 182 ? -4.731 -6.484 -11.129 1.00 70.50 182 PRO A N 1
ATOM 1495 C CA . PRO A 1 182 ? -5.981 -6.765 -10.437 1.00 70.50 182 PRO A CA 1
ATOM 1496 C C . PRO A 1 182 ? -5.746 -6.880 -8.930 1.00 70.50 182 PRO A C 1
ATOM 1498 O O . PRO A 1 182 ? -4.922 -7.669 -8.489 1.00 70.50 182 PRO A O 1
ATOM 1501 N N . THR A 1 183 ? -6.475 -6.101 -8.125 1.00 65.00 183 THR A N 1
ATOM 1502 C CA . THR A 1 183 ? -6.324 -6.110 -6.651 1.00 65.00 183 THR A CA 1
ATOM 1503 C C . THR A 1 183 ? -7.138 -7.200 -5.961 1.00 65.00 183 THR A C 1
ATOM 1505 O O . THR A 1 183 ? -6.950 -7.451 -4.773 1.00 65.00 183 THR A O 1
ATOM 1508 N N . GLN A 1 184 ? -8.044 -7.848 -6.692 1.00 60.50 184 GLN A N 1
ATOM 1509 C CA . GLN A 1 184 ? -8.847 -8.944 -6.179 1.00 60.50 184 GLN A CA 1
ATOM 1510 C C . GLN A 1 184 ? -8.340 -10.258 -6.759 1.00 60.50 184 GLN A C 1
ATOM 1512 O O . GLN A 1 184 ? -8.320 -10.457 -7.974 1.00 60.50 184 GLN A O 1
ATOM 1517 N N . ARG A 1 185 ? -7.980 -11.181 -5.868 1.00 58.34 185 ARG A N 1
ATOM 1518 C CA . ARG A 1 185 ? -7.932 -12.603 -6.202 1.00 58.34 185 ARG A CA 1
ATOM 1519 C C . ARG A 1 185 ? -9.352 -12.989 -6.618 1.00 58.34 185 ARG A C 1
ATOM 1521 O O . ARG A 1 185 ? -10.274 -12.697 -5.854 1.00 58.34 185 ARG A O 1
ATOM 1528 N N . LYS A 1 186 ? -9.553 -13.588 -7.803 1.00 53.94 186 LYS A N 1
ATOM 1529 C CA . LYS A 1 186 ? -10.877 -14.108 -8.195 1.00 53.94 186 LYS A CA 1
ATOM 1530 C C . LYS A 1 186 ? -11.418 -14.929 -7.020 1.00 53.94 186 LYS A C 1
ATOM 1532 O O . LYS A 1 186 ? -10.806 -15.928 -6.637 1.00 53.94 186 LYS A O 1
ATOM 1537 N N . LYS A 1 187 ? -12.527 -14.491 -6.417 1.00 44.91 187 LYS A N 1
ATOM 1538 C CA . LYS A 1 187 ? -13.296 -15.357 -5.522 1.00 44.91 187 LYS A CA 1
ATOM 1539 C C . LYS A 1 187 ? -13.818 -16.482 -6.410 1.00 44.91 187 LYS A C 1
ATOM 1541 O O . LYS A 1 187 ? -14.470 -16.195 -7.410 1.00 44.91 187 LYS A O 1
ATOM 1546 N N . ARG A 1 188 ? -13.470 -17.736 -6.106 1.00 41.84 188 ARG A N 1
ATOM 1547 C CA . ARG A 1 188 ? -14.092 -18.894 -6.760 1.00 41.84 188 ARG A CA 1
ATOM 1548 C C . ARG A 1 188 ? -15.587 -18.808 -6.456 1.00 41.84 188 ARG A C 1
ATOM 1550 O O . ARG A 1 188 ? -15.989 -18.991 -5.314 1.00 41.84 188 ARG A O 1
ATOM 1557 N N . GLY A 1 189 ? -16.368 -18.435 -7.453 1.00 43.84 189 GLY A N 1
ATOM 1558 C CA . GLY A 1 189 ? -17.816 -18.372 -7.395 1.00 43.84 189 GLY A CA 1
ATOM 1559 C C . GLY A 1 189 ? -18.340 -18.467 -8.824 1.00 43.84 189 GLY A C 1
ATOM 1560 O O . GLY A 1 189 ? -17.796 -17.779 -9.693 1.00 43.84 189 GLY A O 1
ATOM 1561 N N . PRO A 1 190 ? -19.332 -19.325 -9.099 1.00 45.34 190 PRO A N 1
ATOM 1562 C CA . PRO A 1 190 ? -19.977 -19.372 -10.397 1.00 45.34 190 PRO A CA 1
ATOM 1563 C C . PRO A 1 190 ? -20.925 -18.176 -10.467 1.00 45.34 190 PRO A C 1
ATOM 1565 O O . PRO A 1 190 ? -22.041 -18.223 -9.966 1.00 45.34 190 PRO A O 1
ATOM 1568 N N . SER A 1 191 ? -20.467 -17.058 -11.018 1.00 42.03 191 SER A N 1
ATOM 1569 C CA . SER A 1 191 ? -21.378 -15.988 -11.408 1.00 42.03 191 SER A CA 1
ATOM 1570 C C . SER A 1 191 ? -20.905 -15.388 -12.716 1.00 42.03 191 SER A C 1
ATOM 1572 O O . SER A 1 191 ? -19.809 -14.833 -12.825 1.00 42.03 191 SER A O 1
ATOM 1574 N N . ALA A 1 192 ? -21.737 -15.629 -13.719 1.00 45.72 192 ALA A N 1
ATOM 1575 C CA . ALA A 1 192 ? -21.637 -15.133 -15.065 1.00 45.72 192 ALA A CA 1
ATOM 1576 C C . ALA A 1 192 ? -21.815 -13.611 -15.073 1.00 45.72 192 ALA A C 1
ATOM 1578 O O . ALA A 1 192 ? -22.809 -13.095 -14.576 1.00 45.72 192 ALA A O 1
ATOM 1579 N N . ASN A 1 193 ? -20.834 -12.912 -15.632 1.00 39.66 193 ASN A N 1
ATOM 1580 C CA . ASN A 1 193 ? -21.025 -11.845 -16.611 1.00 39.66 193 ASN A CA 1
ATOM 1581 C C . ASN A 1 193 ? -19.639 -11.481 -17.149 1.00 39.66 193 ASN A C 1
ATOM 1583 O O . ASN A 1 193 ? -18.722 -11.126 -16.406 1.00 39.66 193 ASN A O 1
ATOM 1587 N N . ILE A 1 194 ? -19.466 -11.723 -18.445 1.00 44.78 194 ILE A N 1
ATOM 1588 C CA . ILE A 1 194 ? -18.204 -11.609 -19.167 1.00 44.78 194 ILE A CA 1
ATOM 1589 C C . ILE A 1 194 ? -18.037 -10.138 -19.547 1.00 44.78 194 ILE A C 1
ATOM 1591 O O . ILE A 1 194 ? -18.351 -9.734 -20.658 1.00 44.78 194 ILE A O 1
ATOM 1595 N N . ASP A 1 195 ? -17.516 -9.341 -18.620 1.00 43.12 195 ASP A N 1
ATOM 1596 C CA . ASP A 1 195 ? -16.647 -8.239 -19.025 1.00 43.12 195 ASP A CA 1
ATOM 1597 C C . ASP A 1 195 ? -15.322 -8.856 -19.503 1.00 43.12 195 ASP A C 1
ATOM 1599 O O . ASP A 1 195 ? -14.878 -9.851 -18.906 1.00 43.12 195 ASP A O 1
ATOM 1603 N N . PRO A 1 196 ? -14.650 -8.319 -20.543 1.00 45.47 196 PRO A N 1
ATOM 1604 C CA . PRO A 1 196 ? -13.301 -8.743 -20.892 1.00 45.47 196 PRO A CA 1
ATOM 1605 C C . PRO A 1 196 ? -12.418 -8.521 -19.667 1.00 45.47 196 PRO A C 1
ATOM 1607 O O . PRO A 1 196 ? -12.041 -7.406 -19.311 1.00 45.47 196 PRO A O 1
ATOM 1610 N N . SER A 1 197 ? -12.183 -9.624 -18.964 1.00 56.53 197 SER A N 1
ATOM 1611 C CA . SER A 1 197 ? -11.550 -9.663 -17.659 1.00 56.53 197 SER A CA 1
ATOM 1612 C C . SER A 1 197 ? -10.293 -8.791 -17.670 1.00 56.53 197 SER A C 1
ATOM 1614 O O . SER A 1 197 ? -9.491 -8.928 -18.596 1.00 56.53 197 SER A O 1
ATOM 1616 N N . PRO A 1 198 ? -10.031 -7.975 -16.630 1.00 56.38 198 PRO A N 1
ATOM 1617 C CA . PRO A 1 198 ? -8.742 -7.310 -16.461 1.00 56.38 198 PRO A CA 1
ATOM 1618 C C . PRO A 1 198 ? -7.574 -8.280 -16.685 1.00 56.38 198 PRO A C 1
ATOM 1620 O O . PRO A 1 198 ? -6.550 -7.897 -17.239 1.00 56.38 198 PRO A O 1
ATOM 1623 N N . PHE A 1 199 ? -7.753 -9.564 -16.341 1.00 58.75 199 PHE A N 1
ATOM 1624 C CA . PHE A 1 199 ? -6.761 -10.604 -16.603 1.00 58.75 199 PHE A CA 1
ATOM 1625 C C . PHE A 1 199 ? -6.459 -10.834 -18.087 1.00 58.75 199 PHE A C 1
ATOM 1627 O O . PHE A 1 199 ? -5.309 -11.118 -18.373 1.00 58.75 199 PHE A O 1
ATOM 1634 N N . ALA A 1 200 ? -7.407 -10.689 -19.019 1.00 60.88 200 ALA A N 1
ATOM 1635 C CA . ALA A 1 200 ? -7.171 -10.918 -20.449 1.00 60.88 200 ALA A CA 1
ATOM 1636 C C . ALA A 1 200 ? -6.181 -9.898 -21.038 1.00 60.88 200 ALA A C 1
ATOM 1638 O O . ALA A 1 200 ? -5.242 -10.272 -21.741 1.00 60.88 200 ALA A O 1
ATOM 1639 N N . ALA A 1 201 ? -6.316 -8.619 -20.668 1.00 66.00 201 ALA A N 1
ATOM 1640 C CA . ALA A 1 201 ? -5.339 -7.586 -21.027 1.00 66.00 201 ALA A CA 1
ATOM 1641 C C . ALA A 1 201 ? -3.955 -7.871 -20.411 1.00 66.00 201 ALA A C 1
ATOM 1643 O O . ALA A 1 201 ? -2.916 -7.615 -21.026 1.00 66.00 201 ALA A O 1
ATOM 1644 N N . TRP A 1 202 ? -3.935 -8.445 -19.205 1.00 72.25 202 TRP A N 1
ATOM 1645 C CA . TRP A 1 202 ? -2.709 -8.868 -18.535 1.00 72.25 202 TRP A CA 1
ATOM 1646 C C . TRP A 1 202 ? -2.078 -10.109 -19.164 1.00 72.25 202 TRP A C 1
ATOM 1648 O O . TRP A 1 202 ? -0.857 -10.166 -19.228 1.00 72.25 202 TRP A O 1
ATOM 1658 N N . THR A 1 203 ? -2.855 -11.050 -19.701 1.00 67.62 203 THR A N 1
ATOM 1659 C CA . THR A 1 203 ? -2.330 -12.229 -20.406 1.00 67.62 203 THR A CA 1
ATOM 1660 C C . THR A 1 203 ? -1.466 -11.833 -21.605 1.00 67.62 203 THR A C 1
ATOM 1662 O O . THR A 1 203 ? -0.454 -12.477 -21.859 1.00 67.62 203 THR A O 1
ATOM 1665 N N . VAL A 1 204 ? -1.809 -10.739 -22.294 1.00 72.62 204 VAL A N 1
ATOM 1666 C CA . VAL A 1 204 ? -1.034 -10.222 -23.437 1.00 72.62 204 VAL A CA 1
ATOM 1667 C C . VAL A 1 204 ? 0.186 -9.411 -22.989 1.00 72.62 204 VAL A C 1
ATOM 1669 O O . VAL A 1 204 ? 1.262 -9.536 -23.566 1.00 72.62 204 VAL A O 1
ATOM 1672 N N . ARG A 1 205 ? 0.049 -8.571 -21.953 1.00 78.19 205 ARG A N 1
ATOM 1673 C CA . ARG A 1 205 ? 1.126 -7.660 -21.515 1.00 78.19 205 ARG A CA 1
ATOM 1674 C C . ARG A 1 205 ? 2.154 -8.316 -20.593 1.00 78.19 205 ARG A C 1
ATOM 1676 O O . ARG A 1 205 ? 3.282 -7.837 -20.497 1.00 78.19 205 ARG A O 1
ATOM 1683 N N . TRP A 1 206 ? 1.781 -9.390 -19.902 1.00 82.81 206 TRP A N 1
ATOM 1684 C CA . TRP A 1 206 ? 2.633 -10.046 -18.914 1.00 82.81 206 TRP A CA 1
ATOM 1685 C C . TRP A 1 206 ? 3.909 -10.665 -19.494 1.00 82.81 206 TRP A C 1
ATOM 1687 O O . TRP A 1 206 ? 4.969 -10.398 -18.926 1.00 82.81 206 TRP A O 1
ATOM 1697 N N . PRO A 1 207 ? 3.879 -11.395 -20.630 1.00 83.25 207 PRO A N 1
ATOM 1698 C CA . PRO A 1 207 ? 5.104 -11.890 -21.257 1.00 83.25 207 PRO A CA 1
ATOM 1699 C C . PRO A 1 207 ? 6.079 -10.756 -21.594 1.00 83.25 207 PRO A C 1
ATOM 1701 O O . PRO A 1 207 ? 7.262 -10.844 -21.274 1.00 83.25 207 PRO A O 1
ATOM 1704 N N . SER A 1 208 ? 5.579 -9.638 -22.135 1.00 85.62 208 SER A N 1
ATOM 1705 C CA . SER A 1 208 ? 6.398 -8.451 -22.417 1.00 85.62 208 SER A CA 1
ATOM 1706 C C . SER A 1 208 ? 7.049 -7.884 -21.154 1.00 85.62 208 SER A C 1
ATOM 1708 O O . SER A 1 208 ? 8.219 -7.512 -21.181 1.00 85.62 208 SER A O 1
ATOM 1710 N N . ILE A 1 209 ? 6.325 -7.848 -20.031 1.00 87.56 209 ILE A N 1
ATOM 1711 C CA . ILE A 1 209 ? 6.859 -7.396 -18.738 1.00 87.56 209 ILE A CA 1
ATOM 1712 C C . ILE A 1 209 ? 7.948 -8.339 -18.225 1.00 87.56 209 ILE A C 1
ATOM 1714 O O . ILE A 1 209 ? 9.023 -7.875 -17.839 1.00 87.56 209 ILE A O 1
ATOM 1718 N N . CYS A 1 210 ? 7.694 -9.649 -18.228 1.00 84.31 210 CYS A N 1
ATOM 1719 C CA . CYS A 1 210 ? 8.681 -10.642 -17.814 1.00 84.31 210 CYS A CA 1
ATOM 1720 C C . CYS A 1 210 ? 9.953 -10.544 -18.661 1.00 84.31 210 CYS A C 1
ATOM 1722 O O . CYS A 1 210 ? 11.053 -10.549 -18.105 1.00 84.31 210 CYS A O 1
ATOM 1724 N N . GLN A 1 211 ? 9.797 -10.389 -19.976 1.00 86.69 211 GLN A N 1
ATOM 1725 C CA . GLN A 1 211 ? 10.899 -10.282 -20.921 1.00 86.69 211 GLN A CA 1
ATOM 1726 C C . GLN A 1 211 ? 11.726 -9.007 -20.699 1.00 86.69 211 GLN A C 1
ATOM 1728 O O . GLN A 1 211 ? 12.948 -9.081 -20.592 1.00 86.69 211 GLN A O 1
ATOM 1733 N N . ILE A 1 212 ? 11.078 -7.848 -20.539 1.00 88.69 212 ILE A N 1
ATOM 1734 C CA . ILE A 1 212 ? 11.759 -6.582 -20.221 1.00 88.69 212 ILE A CA 1
ATOM 1735 C C . ILE A 1 212 ? 12.565 -6.711 -18.925 1.00 88.69 212 ILE A C 1
ATOM 1737 O O . ILE A 1 212 ? 13.720 -6.298 -18.862 1.00 88.69 212 ILE A O 1
ATOM 1741 N N . LEU A 1 213 ? 11.974 -7.293 -17.879 1.00 86.69 213 LEU A N 1
ATOM 1742 C CA . LEU A 1 213 ? 12.649 -7.468 -16.592 1.00 86.69 213 LEU A CA 1
ATOM 1743 C C . LEU A 1 213 ? 13.812 -8.459 -16.667 1.00 86.69 213 LEU A C 1
ATOM 1745 O O . LEU A 1 213 ? 14.802 -8.299 -15.950 1.00 86.69 213 LEU A O 1
ATOM 1749 N N . PHE A 1 214 ? 13.685 -9.491 -17.498 1.00 84.38 214 PHE A N 1
ATOM 1750 C CA . PHE A 1 214 ? 14.753 -10.443 -17.763 1.00 84.38 214 PHE A CA 1
ATOM 1751 C C . PHE A 1 214 ? 15.935 -9.758 -18.458 1.00 84.38 214 PHE A C 1
ATOM 1753 O O . PHE A 1 214 ? 17.045 -9.802 -17.930 1.00 84.38 214 PHE A O 1
ATOM 1760 N N . GLU A 1 215 ? 15.684 -9.044 -19.559 1.00 86.06 215 GLU A N 1
ATOM 1761 C CA . GLU A 1 215 ? 16.697 -8.271 -20.290 1.00 86.06 215 GLU A CA 1
ATOM 1762 C C . GLU A 1 215 ? 17.349 -7.205 -19.406 1.00 86.06 215 GLU A C 1
ATOM 1764 O O . GLU A 1 215 ? 18.568 -7.066 -19.400 1.00 86.06 215 GLU A O 1
ATOM 1769 N N . LEU A 1 216 ? 16.568 -6.505 -18.582 1.00 86.00 216 LEU A N 1
ATOM 1770 C CA . LEU A 1 216 ? 17.086 -5.513 -17.643 1.00 86.00 216 LEU A CA 1
ATOM 1771 C C . LEU A 1 216 ? 18.071 -6.119 -16.644 1.00 86.00 216 LEU A C 1
ATOM 1773 O O . LEU A 1 216 ? 19.143 -5.562 -16.409 1.00 86.00 216 LEU A O 1
ATOM 1777 N N . ASN A 1 217 ? 17.709 -7.256 -16.042 1.00 81.69 217 ASN A N 1
ATOM 1778 C CA . ASN A 1 217 ? 18.590 -7.957 -15.108 1.00 81.69 217 ASN A CA 1
ATOM 1779 C C . ASN A 1 217 ? 19.913 -8.312 -15.780 1.00 81.69 217 ASN A C 1
ATOM 1781 O O . ASN A 1 217 ? 20.973 -8.318 -15.170 1.00 81.69 217 ASN A O 1
ATOM 1785 N N . TYR A 1 218 ? 19.826 -8.601 -17.060 1.00 80.06 218 TYR A N 1
ATOM 1786 C CA . TYR A 1 218 ? 20.905 -9.130 -17.827 1.00 80.06 218 TYR A CA 1
ATOM 1787 C C . TYR A 1 218 ? 21.866 -8.040 -18.340 1.00 80.06 218 TYR A C 1
ATOM 1789 O O . TYR A 1 218 ? 23.080 -8.191 -18.204 1.00 80.06 218 TYR A O 1
ATOM 1797 N N . LEU A 1 219 ? 21.334 -6.888 -18.769 1.00 78.50 219 LEU A N 1
ATOM 1798 C CA . LEU A 1 219 ? 22.116 -5.671 -19.024 1.00 78.50 219 LEU A CA 1
ATOM 1799 C C . LEU A 1 219 ? 22.915 -5.232 -17.799 1.00 78.50 219 LEU A C 1
ATOM 1801 O O . LEU A 1 219 ? 24.039 -4.761 -17.924 1.00 78.50 219 LEU A O 1
ATOM 1805 N N . HIS A 1 220 ? 22.361 -5.440 -16.607 1.00 73.62 220 HIS A N 1
ATOM 1806 C CA . HIS A 1 220 ? 23.060 -5.128 -15.371 1.00 73.62 220 HIS A CA 1
ATOM 1807 C C . HIS A 1 220 ? 24.208 -6.106 -15.050 1.00 73.62 220 HIS A C 1
ATOM 1809 O O . HIS A 1 220 ? 25.131 -5.766 -14.316 1.00 73.62 220 HIS A O 1
ATOM 1815 N N . HIS A 1 221 ? 24.170 -7.338 -15.559 1.00 74.12 221 HIS A N 1
ATOM 1816 C CA . HIS A 1 221 ? 25.185 -8.356 -15.270 1.00 74.12 221 HIS A CA 1
ATOM 1817 C C . HIS A 1 221 ? 26.254 -8.495 -16.364 1.00 74.12 221 HIS A C 1
ATOM 1819 O O . HIS A 1 221 ? 27.110 -9.370 -16.242 1.00 74.12 221 HIS A O 1
ATOM 1825 N N . GLY A 1 222 ? 26.242 -7.645 -17.398 1.00 64.81 222 GLY A N 1
ATOM 1826 C CA . GLY A 1 222 ? 27.339 -7.571 -18.372 1.00 64.81 222 GLY A CA 1
ATOM 1827 C C . GLY A 1 222 ? 27.435 -8.765 -19.325 1.00 64.81 222 GLY A C 1
ATOM 1828 O O . GLY A 1 222 ? 28.503 -9.026 -19.866 1.00 64.81 222 GLY A O 1
ATOM 1829 N N . LYS A 1 223 ? 26.358 -9.527 -19.510 1.00 64.31 223 LYS A N 1
ATOM 1830 C CA . LYS A 1 223 ? 26.324 -10.660 -20.452 1.00 64.31 223 LYS A CA 1
ATOM 1831 C C . LYS A 1 223 ? 25.459 -10.243 -21.688 1.00 64.31 223 LYS A C 1
ATOM 1833 O O . LYS A 1 223 ? 24.863 -9.166 -21.609 1.00 64.31 223 LYS A O 1
ATOM 1838 N N . ILE A 1 224 ? 25.332 -11.014 -22.805 1.00 56.41 224 ILE A N 1
ATOM 1839 C CA . ILE A 1 224 ? 24.335 -10.823 -23.947 1.00 56.41 224 ILE A CA 1
ATOM 1840 C C . ILE A 1 224 ? 23.133 -11.820 -23.904 1.00 56.41 224 ILE A C 1
ATOM 1842 O O . ILE A 1 224 ? 23.434 -13.011 -23.842 1.00 56.41 224 ILE A O 1
ATOM 1846 N N . PRO A 1 225 ? 21.831 -11.413 -23.826 1.00 55.00 225 PRO A N 1
ATOM 1847 C CA . PRO A 1 225 ? 20.777 -12.297 -23.308 1.00 55.00 225 PRO A CA 1
ATOM 1848 C C . PRO A 1 225 ? 20.719 -13.580 -24.133 1.00 55.00 225 PRO A C 1
ATOM 1850 O O . PRO A 1 225 ? 20.625 -13.465 -25.354 1.00 55.00 225 PRO A O 1
ATOM 1853 N N . PRO A 1 226 ? 20.799 -14.784 -23.530 1.00 55.81 226 PRO A N 1
ATOM 1854 C CA . PRO A 1 226 ? 20.499 -15.988 -24.291 1.00 55.81 226 PRO A CA 1
ATOM 1855 C C . PRO A 1 226 ? 19.051 -15.902 -24.792 1.00 55.81 226 PRO A C 1
ATOM 1857 O O . PRO A 1 226 ? 18.234 -15.202 -24.180 1.00 55.81 226 PRO A O 1
ATOM 1860 N N . GLU A 1 227 ? 18.749 -16.595 -25.896 1.00 48.88 227 GLU A N 1
ATOM 1861 C CA . GLU A 1 227 ? 17.388 -16.693 -26.440 1.00 48.88 227 GLU A CA 1
ATOM 1862 C C . GLU A 1 227 ? 16.384 -16.920 -25.294 1.00 48.88 227 GLU A C 1
ATOM 1864 O O . GLU A 1 227 ? 16.659 -17.728 -24.395 1.00 48.88 227 GLU A O 1
ATOM 1869 N N . PRO A 1 228 ? 15.261 -16.177 -25.255 1.00 50.22 228 PRO A N 1
ATOM 1870 C CA . PRO A 1 228 ? 14.325 -16.288 -24.151 1.00 50.22 228 PRO A CA 1
ATOM 1871 C C . PRO A 1 228 ? 13.851 -17.742 -24.043 1.00 50.22 228 PRO A C 1
ATOM 1873 O O . PRO A 1 228 ? 13.394 -18.299 -25.042 1.00 50.22 228 PRO A O 1
ATOM 1876 N N . PRO A 1 229 ? 13.944 -18.380 -22.860 1.00 49.75 229 PRO A N 1
ATOM 1877 C CA . PRO A 1 229 ? 13.463 -19.743 -22.700 1.00 49.75 229 PRO A CA 1
ATOM 1878 C C . PRO A 1 229 ? 11.981 -19.808 -23.098 1.00 49.75 229 PRO A C 1
ATOM 1880 O O . PRO A 1 229 ? 11.227 -18.870 -22.792 1.00 49.75 229 PRO A O 1
ATOM 1883 N N . PRO A 1 230 ? 11.539 -20.885 -23.772 1.00 47.84 230 PRO A N 1
ATOM 1884 C CA . PRO A 1 230 ? 10.160 -20.984 -24.210 1.00 47.84 230 PRO A CA 1
ATOM 1885 C C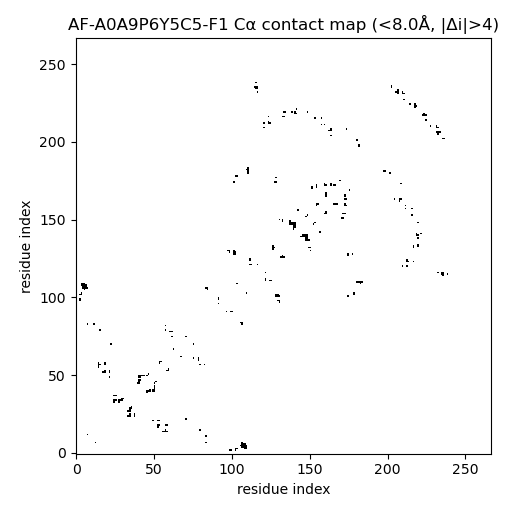 . PRO A 1 230 ? 9.240 -20.894 -22.985 1.00 47.84 230 PRO A C 1
ATOM 1887 O O . PRO A 1 230 ? 9.365 -21.668 -22.037 1.00 47.84 230 PRO A O 1
ATOM 1890 N N . LEU A 1 231 ? 8.310 -19.932 -23.037 1.00 52.81 231 LEU A N 1
ATOM 1891 C CA . LEU A 1 231 ? 7.239 -19.660 -22.064 1.00 52.81 231 LEU A CA 1
ATOM 1892 C C . LEU A 1 231 ? 7.598 -18.839 -20.806 1.00 52.81 231 LEU A C 1
ATOM 1894 O O . LEU A 1 231 ? 7.085 -19.103 -19.717 1.00 52.81 231 LEU A O 1
ATOM 1898 N N . LEU A 1 232 ? 8.362 -17.753 -20.957 1.00 51.97 232 LEU A N 1
ATOM 1899 C CA . LEU A 1 232 ? 8.490 -16.693 -19.942 1.00 51.97 232 LEU A CA 1
ATOM 1900 C C . LEU A 1 232 ? 7.166 -15.887 -19.789 1.00 51.97 232 LEU A C 1
ATOM 1902 O O . LEU A 1 232 ? 7.066 -14.737 -20.207 1.00 51.97 232 LEU A O 1
ATOM 1906 N N . GLY A 1 233 ? 6.099 -16.505 -19.265 1.00 48.44 233 GLY A N 1
ATOM 1907 C CA . GLY A 1 233 ? 4.818 -15.819 -19.015 1.00 48.44 233 GLY A CA 1
ATOM 1908 C C . GLY A 1 233 ? 3.532 -16.645 -19.144 1.00 48.44 233 GLY A C 1
ATOM 1909 O O . GLY A 1 233 ? 2.447 -16.089 -18.970 1.00 48.44 233 GLY A O 1
ATOM 1910 N N . SER A 1 234 ? 3.606 -17.955 -19.406 1.00 49.94 234 SER A N 1
ATOM 1911 C CA . SER A 1 234 ? 2.422 -18.825 -19.566 1.00 49.94 234 SER A CA 1
ATOM 1912 C C . SER A 1 234 ? 1.660 -19.119 -18.262 1.00 49.94 234 SER A C 1
ATOM 1914 O O . SER A 1 234 ? 0.572 -19.692 -18.286 1.00 49.94 234 SER A O 1
ATOM 1916 N N . SER A 1 235 ? 2.180 -18.718 -17.099 1.00 52.03 235 SER A N 1
ATOM 1917 C CA . SER A 1 235 ? 1.565 -19.026 -15.800 1.00 52.03 235 SER A CA 1
ATOM 1918 C C . SER A 1 235 ? 0.229 -18.311 -15.565 1.00 52.03 235 SER A C 1
ATOM 1920 O O . SER A 1 235 ? -0.620 -18.831 -14.839 1.00 52.03 235 SER A O 1
ATOM 1922 N N . LEU A 1 236 ? -0.001 -17.151 -16.194 1.00 49.59 236 LEU A N 1
ATOM 1923 C CA . LEU A 1 236 ? -1.290 -16.452 -16.116 1.00 49.59 236 LEU A CA 1
ATOM 1924 C C . LEU A 1 236 ? -2.363 -17.063 -17.025 1.00 49.59 236 LEU A C 1
ATOM 1926 O O . LEU A 1 236 ? -3.541 -16.977 -16.682 1.00 49.59 236 LEU A O 1
ATOM 1930 N N . SER A 1 237 ? -1.984 -17.685 -18.148 1.00 42.91 237 SER A N 1
ATOM 1931 C CA . SER A 1 237 ? -2.921 -18.409 -19.019 1.00 42.91 237 SER A CA 1
ATOM 1932 C C . SER A 1 237 ? -3.213 -19.820 -18.493 1.00 42.91 237 SER A C 1
ATOM 1934 O O . SER A 1 237 ? -4.369 -20.232 -18.466 1.00 42.91 237 SER A O 1
ATOM 1936 N N . SER A 1 238 ? -2.198 -20.525 -17.983 1.00 39.28 238 SER A N 1
ATOM 1937 C CA . SER A 1 238 ? -2.327 -21.885 -17.433 1.00 39.28 238 SER A CA 1
ATOM 1938 C C . SER A 1 238 ? -2.999 -21.930 -16.048 1.00 39.28 238 SER A C 1
ATOM 1940 O O . SER A 1 238 ? -3.752 -22.853 -15.734 1.00 39.28 238 SER A O 1
ATOM 1942 N N . GLY A 1 239 ? -2.847 -20.879 -15.232 1.00 39.12 239 GLY A N 1
ATOM 1943 C CA . GLY A 1 239 ? -3.475 -20.783 -13.906 1.00 39.12 239 GLY A CA 1
ATOM 1944 C C . GLY A 1 239 ? -5.008 -20.678 -13.909 1.00 39.12 239 GLY A C 1
ATOM 1945 O O . GLY A 1 239 ? -5.617 -20.689 -12.839 1.00 39.12 239 GLY A O 1
ATOM 1946 N N . CYS A 1 240 ? -5.642 -20.573 -15.084 1.00 35.66 240 CYS A N 1
ATOM 1947 C CA . CYS A 1 240 ? -7.094 -20.670 -15.223 1.00 35.66 240 CYS A CA 1
ATOM 1948 C C . CYS A 1 240 ? -7.583 -22.120 -15.410 1.00 35.66 240 CYS A C 1
ATOM 1950 O O . CYS A 1 240 ? -8.771 -22.363 -15.210 1.00 35.66 240 CYS A O 1
ATOM 1952 N N . ALA A 1 241 ? -6.694 -23.065 -15.745 1.00 31.22 241 ALA A N 1
ATOM 1953 C CA . ALA A 1 241 ? -7.052 -24.456 -16.027 1.00 31.22 241 ALA A CA 1
ATOM 1954 C C . ALA A 1 241 ? -6.605 -25.458 -14.947 1.00 31.22 241 ALA A C 1
ATOM 1956 O O . ALA A 1 241 ? -7.303 -26.446 -14.743 1.00 31.22 241 ALA A O 1
ATOM 1957 N N . THR A 1 242 ? -5.529 -25.212 -14.184 1.00 35.09 242 THR A N 1
ATOM 1958 C CA . THR A 1 242 ? -5.059 -26.225 -13.215 1.00 35.09 242 THR A CA 1
ATOM 1959 C C . THR A 1 242 ? -4.417 -25.603 -11.974 1.00 35.09 242 THR A C 1
ATOM 1961 O O . THR A 1 242 ? -3.254 -25.219 -11.985 1.00 35.09 242 THR A O 1
ATOM 1964 N N . ILE A 1 243 ? -5.168 -25.534 -10.868 1.00 33.56 243 ILE A N 1
ATOM 1965 C CA . ILE A 1 243 ? -4.607 -25.467 -9.505 1.00 33.56 243 ILE A CA 1
ATOM 1966 C C . ILE A 1 243 ? -5.392 -26.451 -8.629 1.00 33.56 243 ILE A C 1
ATOM 1968 O O . ILE A 1 243 ? -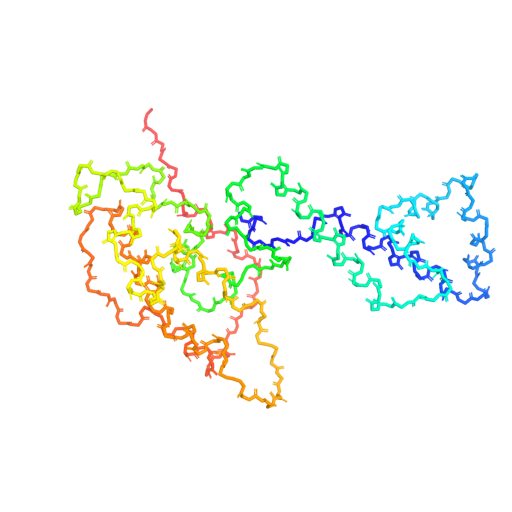6.209 -26.062 -7.789 1.00 33.56 243 ILE A O 1
ATOM 1972 N N . ASN A 1 244 ? -5.149 -27.736 -8.876 1.00 29.06 244 ASN A N 1
ATOM 1973 C CA . ASN A 1 244 ? -4.944 -28.692 -7.799 1.00 29.06 244 ASN A CA 1
ATOM 1974 C C . ASN A 1 244 ? -3.429 -28.798 -7.638 1.00 29.06 244 ASN A C 1
ATOM 1976 O O . ASN A 1 244 ? -2.744 -28.995 -8.636 1.00 29.06 244 ASN A O 1
ATOM 1980 N N . LEU A 1 245 ? -2.956 -28.569 -6.414 1.00 29.09 245 LEU A N 1
ATOM 1981 C CA . LEU A 1 245 ? -1.753 -29.104 -5.766 1.00 29.09 245 LEU A CA 1
ATOM 1982 C C . LEU A 1 245 ? -1.272 -28.097 -4.707 1.00 29.09 245 LEU A C 1
ATOM 1984 O O . LEU A 1 245 ? -0.659 -27.076 -5.004 1.00 29.09 245 LEU A O 1
ATOM 1988 N N . VAL A 1 246 ? -1.700 -28.400 -3.478 1.00 31.97 246 VAL A N 1
ATOM 1989 C CA . VAL A 1 246 ? -0.954 -28.369 -2.211 1.00 31.97 246 VAL A CA 1
ATOM 1990 C C . VAL A 1 246 ? 0.037 -27.220 -2.009 1.00 31.97 246 VAL A C 1
ATOM 1992 O O . VAL A 1 246 ? 1.108 -27.205 -2.599 1.00 31.97 246 VAL A O 1
ATOM 1995 N N . PHE A 1 247 ? -0.276 -26.340 -1.058 1.00 25.30 247 PHE A N 1
ATOM 1996 C CA . PHE A 1 247 ? 0.726 -25.754 -0.165 1.00 25.30 247 PHE A CA 1
ATOM 1997 C C . PHE A 1 247 ? 0.080 -25.581 1.212 1.00 25.30 247 PHE A C 1
ATOM 1999 O O . PHE A 1 247 ? -0.468 -24.525 1.534 1.00 25.30 247 PHE A O 1
ATOM 2006 N N . ASP A 1 248 ? 0.109 -26.671 1.977 1.00 25.17 248 ASP A N 1
ATOM 2007 C CA . ASP A 1 248 ? 0.275 -26.592 3.424 1.00 25.17 248 ASP A CA 1
ATOM 2008 C C . ASP A 1 248 ? 1.715 -26.141 3.738 1.00 25.17 248 ASP A C 1
ATOM 2010 O O . ASP A 1 248 ? 2.619 -26.233 2.905 1.00 25.17 248 ASP A O 1
ATOM 2014 N N . ASP A 1 249 ? 1.888 -25.641 4.956 1.00 26.33 249 ASP A N 1
ATOM 2015 C CA . ASP A 1 249 ? 3.135 -25.268 5.627 1.00 26.33 249 ASP A CA 1
ATOM 2016 C C . ASP A 1 249 ? 3.741 -23.881 5.355 1.00 26.33 249 ASP A C 1
ATOM 2018 O O . ASP A 1 249 ? 4.673 -23.636 4.587 1.00 26.33 249 ASP A O 1
ATOM 2022 N N . THR A 1 250 ? 3.274 -22.963 6.201 1.00 31.31 250 THR A N 1
ATOM 2023 C CA . THR A 1 250 ? 3.807 -21.637 6.537 1.00 31.31 250 THR A CA 1
ATOM 2024 C C . THR A 1 250 ? 5.210 -21.620 7.178 1.00 31.31 250 THR A C 1
ATOM 2026 O O . THR A 1 250 ? 5.624 -20.568 7.661 1.00 31.31 250 THR A O 1
ATOM 2029 N N . SER A 1 251 ? 5.981 -22.715 7.195 1.00 27.12 251 SER A N 1
ATOM 2030 C CA . SER A 1 251 ? 7.271 -22.768 7.918 1.00 27.12 251 SER A CA 1
ATOM 2031 C C . SER A 1 251 ? 8.529 -22.580 7.050 1.00 27.12 251 SER A C 1
ATOM 2033 O O . SER A 1 251 ? 9.603 -22.306 7.581 1.00 27.12 251 SER A O 1
ATOM 2035 N N . SER A 1 252 ? 8.435 -22.615 5.716 1.00 28.83 252 SE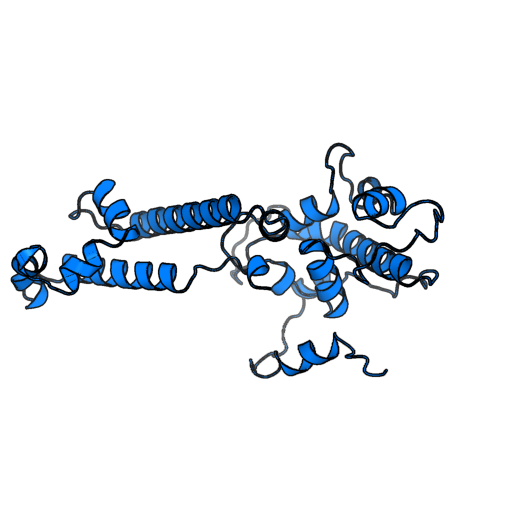R A N 1
ATOM 2036 C CA . SER A 1 252 ? 9.616 -22.536 4.827 1.00 28.83 252 SER A CA 1
ATOM 2037 C C . SER A 1 252 ? 9.988 -21.116 4.354 1.00 28.83 252 SER A C 1
ATOM 2039 O O . SER A 1 252 ? 11.001 -20.919 3.676 1.00 28.83 252 SER A O 1
ATOM 2041 N N . PHE A 1 253 ? 9.216 -20.096 4.750 1.00 35.44 253 PHE A N 1
ATOM 2042 C CA . PHE A 1 253 ? 9.327 -18.724 4.232 1.00 35.44 253 PHE A CA 1
ATOM 2043 C C . PHE A 1 253 ? 10.616 -17.987 4.647 1.00 35.44 253 PHE A C 1
ATOM 2045 O O . PHE A 1 253 ? 11.033 -17.051 3.967 1.00 35.44 253 PHE A O 1
ATOM 2052 N N . PHE A 1 254 ? 11.283 -18.414 5.726 1.00 28.97 254 PHE A N 1
ATOM 2053 C CA . PHE A 1 254 ? 12.517 -17.778 6.208 1.00 28.97 254 PHE A CA 1
ATOM 2054 C C . PHE A 1 254 ? 13.801 -18.403 5.645 1.00 28.97 254 PHE A C 1
ATOM 2056 O O . PHE A 1 254 ? 14.775 -17.688 5.414 1.00 28.97 254 PHE A O 1
ATOM 2063 N N . SER A 1 255 ? 13.806 -19.703 5.335 1.00 27.48 255 SER A N 1
ATOM 2064 C CA . SER A 1 255 ? 15.045 -20.403 4.953 1.00 27.48 255 SER A CA 1
ATOM 2065 C C . SER A 1 255 ? 15.509 -20.091 3.518 1.00 27.48 255 SER A C 1
ATOM 2067 O O . SER A 1 255 ? 16.697 -20.153 3.207 1.00 27.48 255 SER A O 1
ATOM 2069 N N . SER A 1 256 ? 14.598 -19.652 2.639 1.00 30.98 256 SER A N 1
ATOM 2070 C CA . SER A 1 256 ? 14.941 -19.278 1.252 1.00 30.98 256 SER A CA 1
ATOM 2071 C C . SER A 1 256 ? 15.325 -17.801 1.067 1.00 30.98 256 SER A C 1
ATOM 2073 O O . SER A 1 256 ? 15.869 -17.438 0.026 1.00 30.98 256 SER A O 1
ATOM 2075 N N . LEU A 1 257 ? 15.088 -16.939 2.064 1.00 36.12 257 LEU A N 1
ATOM 2076 C CA . LEU A 1 257 ? 15.399 -15.502 1.990 1.00 36.12 257 LEU A CA 1
ATOM 2077 C C . LEU A 1 257 ? 16.840 -15.166 2.419 1.00 36.12 257 LEU A C 1
ATOM 2079 O O . LEU A 1 257 ? 17.367 -14.136 2.007 1.00 36.12 257 LEU A O 1
ATOM 2083 N N . LEU A 1 258 ? 17.511 -16.065 3.149 1.00 32.25 258 LEU A N 1
ATOM 2084 C CA . LEU A 1 258 ? 18.926 -15.938 3.533 1.00 32.25 258 LEU A CA 1
ATOM 2085 C C . LEU A 1 258 ? 19.922 -16.390 2.448 1.00 32.25 258 LEU A C 1
ATOM 2087 O O . LEU A 1 258 ? 21.116 -16.160 2.592 1.00 32.25 258 LEU A O 1
ATOM 2091 N N . ARG A 1 259 ? 19.462 -16.970 1.328 1.00 33.97 259 ARG A N 1
ATOM 2092 C CA . ARG A 1 259 ? 20.332 -17.346 0.190 1.00 33.97 259 ARG A CA 1
ATOM 2093 C C . ARG A 1 259 ? 20.487 -16.257 -0.881 1.0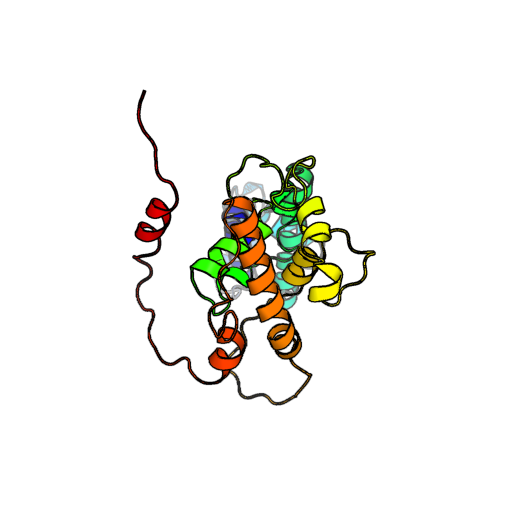0 33.97 259 ARG A C 1
ATOM 2095 O O . ARG A 1 259 ? 21.161 -16.488 -1.878 1.00 33.97 259 ARG A O 1
ATOM 2102 N N . LEU A 1 260 ? 19.874 -15.081 -0.704 1.00 35.78 260 LEU A N 1
ATOM 2103 C CA . LEU A 1 260 ? 19.921 -13.975 -1.680 1.00 35.78 260 LEU A CA 1
ATOM 2104 C C . LEU A 1 260 ? 20.871 -12.824 -1.309 1.00 35.78 260 LEU A C 1
ATOM 2106 O O . LEU A 1 260 ? 20.934 -11.838 -2.039 1.00 35.78 260 LEU A O 1
ATOM 2110 N N . PHE A 1 261 ? 21.655 -12.971 -0.243 1.00 29.98 261 PHE A N 1
ATOM 2111 C CA . PHE A 1 261 ? 22.811 -12.119 0.023 1.00 29.98 261 PHE A CA 1
ATOM 2112 C C . PHE A 1 261 ? 24.035 -13.013 0.235 1.00 29.98 261 PHE A C 1
ATOM 2114 O O . PHE A 1 261 ? 24.136 -13.637 1.291 1.00 29.98 261 PHE A O 1
ATOM 2121 N N . PRO A 1 262 ? 24.976 -13.113 -0.724 1.00 29.30 262 PRO A N 1
ATOM 2122 C CA . PRO A 1 262 ? 26.297 -13.595 -0.382 1.00 29.30 262 PRO A CA 1
ATOM 2123 C C . PRO A 1 262 ? 26.951 -12.520 0.486 1.00 29.30 262 PRO A C 1
ATOM 2125 O O . PRO A 1 262 ? 27.310 -11.440 0.024 1.00 29.30 262 PRO A O 1
ATOM 2128 N N . TYR A 1 263 ? 27.060 -12.826 1.773 1.00 26.75 263 TYR A N 1
ATOM 2129 C CA . TYR A 1 263 ? 28.018 -12.209 2.673 1.00 26.75 263 TYR A CA 1
ATOM 2130 C C . TYR A 1 263 ? 29.411 -12.559 2.125 1.00 26.75 263 TYR A C 1
ATOM 2132 O O . TYR A 1 263 ? 29.862 -13.692 2.286 1.00 26.75 263 TYR A O 1
ATOM 2140 N N . GLN A 1 264 ? 30.070 -11.644 1.409 1.00 28.50 264 GLN A N 1
ATOM 2141 C CA . GLN A 1 264 ? 31.503 -11.786 1.153 1.00 28.50 264 GLN A CA 1
ATOM 2142 C C . GLN A 1 264 ? 32.270 -11.221 2.347 1.00 28.50 264 GLN A C 1
ATOM 2144 O O . GLN A 1 264 ? 32.069 -10.082 2.759 1.00 28.50 264 GLN A O 1
ATOM 2149 N N . LYS A 1 265 ? 33.110 -12.080 2.923 1.00 27.39 265 LYS A N 1
ATOM 2150 C CA . LYS A 1 265 ? 34.038 -11.812 4.020 1.00 27.39 265 LYS A CA 1
ATOM 2151 C C . LYS A 1 265 ? 35.461 -11.842 3.439 1.00 27.39 265 LYS A C 1
ATOM 2153 O O . LYS A 1 265 ? 35.747 -12.751 2.663 1.00 27.39 265 LYS A O 1
ATOM 2158 N N . GLY A 1 266 ? 36.321 -10.924 3.887 1.00 27.80 266 GLY A N 1
ATOM 2159 C CA . GLY A 1 266 ? 37.781 -10.907 3.680 1.00 27.80 266 GLY A CA 1
ATOM 2160 C C . GLY A 1 266 ? 38.222 -9.815 2.696 1.00 27.80 266 GLY A C 1
ATOM 2161 O O . GLY A 1 266 ? 37.757 -9.822 1.563 1.00 27.80 266 GLY A O 1
ATOM 2162 N N . PHE A 1 267 ? 39.070 -8.843 3.037 1.00 30.67 267 PHE A N 1
ATOM 2163 C CA . PHE A 1 267 ? 39.977 -8.643 4.178 1.00 30.67 267 PHE A CA 1
ATOM 2164 C C . PHE A 1 267 ? 39.689 -7.324 4.901 1.00 30.67 267 PHE A C 1
ATOM 2166 O O . PHE A 1 267 ? 39.240 -6.374 4.223 1.00 30.67 267 PHE A O 1
#